Protein AF-0000000084624844 (afdb_homodimer)

InterPro domains:
  IPR018788 Proteasome assembly chaperone 3 [PF10178] (38-116)
  IPR018788 Proteasome assembly chaperone 3 [PTHR31051] (1-146)
  IPR053720 Proteasome Assembly Chaperone [G3DSA:3.30.230.90] (6-146)

Structure (mmCIF, N/CA/C/O backbone):
data_AF-0000000084624844-model_v1
#
loop_
_entity.id
_entity.type
_entity.pdbx_description
1 polymer 'Uncharacterized protein'
#
loop_
_atom_site.group_PDB
_atom_site.id
_atom_site.type_symbol
_atom_site.label_atom_id
_atom_site.label_alt_id
_atom_site.label_comp_id
_atom_site.label_asym_id
_atom_site.label_entity_id
_atom_site.label_seq_id
_atom_site.pdbx_PDB_ins_code
_atom_site.Cartn_x
_atom_site.Cartn_y
_atom_site.Cartn_z
_atom_site.occupancy
_atom_site.B_iso_or_equiv
_atom_site.auth_seq_id
_atom_site.auth_comp_id
_atom_site.auth_asym_id
_atom_site.auth_atom_id
_atom_site.pdbx_PDB_model_num
ATOM 1 N N . MET A 1 1 ? 33.562 -20.859 -0.262 1 26.06 1 MET A N 1
ATOM 2 C CA . MET A 1 1 ? 33.125 -19.969 0.815 1 26.06 1 MET A CA 1
ATOM 3 C C . MET A 1 1 ? 31.875 -19.203 0.427 1 26.06 1 MET A C 1
ATOM 5 O O . MET A 1 1 ? 31.922 -18.297 -0.415 1 26.06 1 MET A O 1
ATOM 9 N N . ASP A 1 2 ? 30.75 -19.953 0.087 1 29.86 2 ASP A N 1
ATOM 10 C CA . ASP A 1 2 ? 29.422 -19.703 -0.469 1 29.86 2 ASP A CA 1
ATOM 11 C C . ASP A 1 2 ? 28.703 -18.609 0.306 1 29.86 2 ASP A C 1
ATOM 13 O O . ASP A 1 2 ? 28.344 -18.797 1.472 1 29.86 2 ASP A O 1
ATOM 17 N N . SER A 1 3 ? 29.375 -17.391 0.341 1 32.16 3 SER A N 1
ATOM 18 C CA . SER A 1 3 ? 28.797 -16.156 0.883 1 32.16 3 SER A CA 1
ATOM 19 C C . SER A 1 3 ? 27.297 -16.094 0.604 1 32.16 3 SER A C 1
ATOM 21 O O . SER A 1 3 ? 26.891 -15.906 -0.544 1 32.16 3 SER A O 1
ATOM 23 N N . ASN A 1 4 ? 26.594 -17.078 1.081 1 35 4 ASN A N 1
ATOM 24 C CA . ASN A 1 4 ? 25.141 -17.047 1.177 1 35 4 ASN A CA 1
ATOM 25 C C . ASN A 1 4 ? 24.609 -15.641 1.443 1 35 4 ASN A C 1
ATOM 27 O O . ASN A 1 4 ? 24.719 -15.133 2.562 1 35 4 ASN A O 1
ATOM 31 N N . GLU A 1 5 ? 25.141 -14.664 0.612 1 36.06 5 GLU A N 1
ATOM 32 C CA . GLU A 1 5 ? 24.594 -13.305 0.661 1 36.06 5 GLU A CA 1
ATOM 33 C C . GLU A 1 5 ? 23.156 -13.297 1.162 1 36.06 5 GLU A C 1
ATOM 35 O O . GLU A 1 5 ? 22.25 -13.781 0.48 1 36.06 5 GLU A O 1
ATOM 40 N N . GLN A 1 6 ? 22.891 -13.836 2.352 1 38.66 6 GLN A N 1
ATOM 41 C CA . GLN A 1 6 ? 21.672 -13.727 3.152 1 38.66 6 GLN A CA 1
ATOM 42 C C . GLN A 1 6 ? 20.859 -12.5 2.762 1 38.66 6 GLN A C 1
ATOM 44 O O . GLN A 1 6 ? 21.344 -11.375 2.822 1 38.66 6 GLN A O 1
ATOM 49 N N . SER A 1 7 ? 20.203 -12.438 1.649 1 46.5 7 SER A N 1
ATOM 50 C CA . SER A 1 7 ? 19.312 -11.477 1.018 1 46.5 7 SER A CA 1
ATOM 51 C C . SER A 1 7 ? 18.531 -10.672 2.061 1 46.5 7 SER A C 1
ATOM 53 O O . SER A 1 7 ? 17.641 -11.203 2.729 1 46.5 7 SER A O 1
ATOM 55 N N . ASP A 1 8 ? 19.172 -9.977 3.037 1 53.31 8 ASP A N 1
ATOM 56 C CA . ASP A 1 8 ? 18.75 -9.234 4.227 1 53.31 8 ASP A CA 1
ATOM 57 C C . ASP A 1 8 ? 17.5 -8.414 3.949 1 53.31 8 ASP A C 1
ATOM 59 O O . ASP A 1 8 ? 17.094 -7.594 4.773 1 53.31 8 ASP A O 1
ATOM 63 N N . PHE A 1 9 ? 16.766 -8.461 2.896 1 59.03 9 PHE A N 1
ATOM 64 C CA . PHE A 1 9 ? 15.867 -7.383 2.498 1 59.03 9 PHE A CA 1
ATOM 65 C C . PHE A 1 9 ? 14.555 -7.469 3.26 1 59.03 9 PHE A C 1
ATOM 67 O O . PHE A 1 9 ? 13.516 -7.777 2.678 1 59.03 9 PHE A O 1
ATOM 74 N N . PRO A 1 10 ? 14.578 -8.016 4.551 1 79.25 10 PRO A N 1
ATOM 75 C CA . PRO A 1 10 ? 13.188 -8.023 4.996 1 79.25 10 PRO A CA 1
ATOM 76 C C . PRO A 1 10 ? 12.539 -6.637 4.953 1 79.25 10 PRO A C 1
ATOM 78 O O . PRO A 1 10 ? 13.203 -5.637 5.23 1 79.25 10 PRO A O 1
ATOM 81 N N . LEU A 1 11 ? 11.328 -6.621 4.422 1 93.12 11 LEU A N 1
ATOM 82 C CA . LEU A 1 11 ? 10.578 -5.367 4.434 1 93.12 11 LEU A CA 1
ATOM 83 C C . LEU A 1 11 ? 10.477 -4.809 5.848 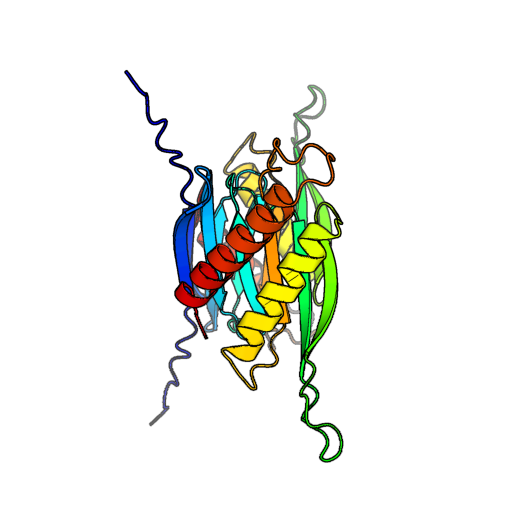1 93.12 11 LEU A C 1
ATOM 85 O O . LEU A 1 11 ? 10.18 -5.547 6.793 1 93.12 11 LEU A O 1
ATOM 89 N N . LYS A 1 12 ? 10.906 -3.561 5.988 1 94.5 12 LYS A N 1
ATOM 90 C CA . LYS A 1 12 ? 10.781 -2.865 7.266 1 94.5 12 LYS A CA 1
ATOM 91 C C . LYS A 1 12 ? 9.461 -2.1 7.348 1 94.5 12 LYS A C 1
ATOM 93 O O . LYS A 1 12 ? 9.164 -1.281 6.477 1 94.5 12 LYS A O 1
ATOM 98 N N . THR A 1 13 ? 8.648 -2.445 8.336 1 96.12 13 THR A N 1
ATOM 99 C CA . THR A 1 13 ? 7.379 -1.771 8.602 1 96.12 13 THR A CA 1
ATOM 100 C C . THR A 1 13 ? 7.344 -1.239 10.031 1 96.12 13 THR A C 1
ATOM 102 O O . THR A 1 13 ? 7.742 -1.935 10.969 1 96.12 13 THR A O 1
ATOM 105 N N . ARG A 1 14 ? 7.004 0.017 10.133 1 96.94 14 ARG A N 1
ATOM 106 C CA . ARG A 1 14 ? 6.797 0.615 11.445 1 96.94 14 ARG A CA 1
ATOM 107 C C . ARG A 1 14 ? 5.41 1.245 11.547 1 96.94 14 ARG A C 1
ATOM 109 O O . ARG A 1 14 ? 4.855 1.704 10.547 1 96.94 14 ARG A O 1
ATOM 116 N N . GLN A 1 15 ? 4.855 1.207 12.797 1 96.5 15 GLN A N 1
ATOM 117 C CA . GLN A 1 15 ? 3.52 1.753 13.016 1 96.5 15 GLN A CA 1
ATOM 118 C C . GLN A 1 15 ? 3.422 2.449 14.367 1 96.5 15 GLN A C 1
ATOM 120 O O . GLN A 1 15 ? 4.164 2.121 15.297 1 96.5 15 GLN A O 1
ATOM 125 N N . THR A 1 16 ? 2.65 3.473 14.438 1 96.62 16 THR A N 1
ATOM 126 C CA . THR A 1 16 ? 2.314 4.156 15.68 1 96.62 16 THR A CA 1
ATOM 127 C C . THR A 1 16 ? 0.864 4.633 15.664 1 96.62 16 THR A C 1
ATOM 129 O O . THR A 1 16 ? 0.256 4.742 14.594 1 96.62 16 THR A O 1
ATOM 132 N N . ALA A 1 17 ? 0.252 4.758 16.828 1 95.94 17 ALA A N 1
ATOM 133 C CA . A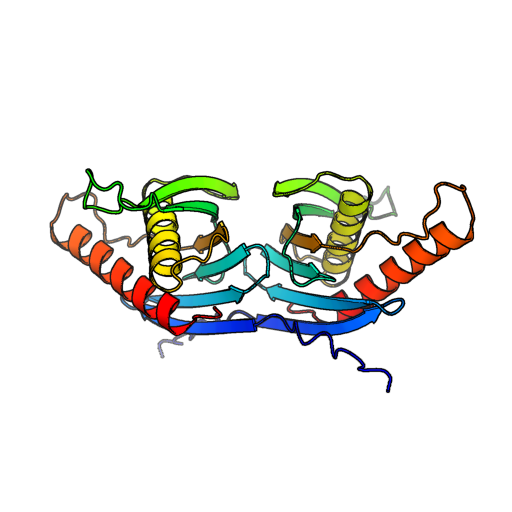LA A 1 17 ? -1.113 5.258 16.984 1 95.94 17 ALA A CA 1
ATOM 134 C C . ALA A 1 17 ? -1.2 6.297 18.094 1 95.94 17 ALA A C 1
ATOM 136 O O . ALA A 1 17 ? -0.471 6.211 19.078 1 95.94 17 ALA A O 1
ATOM 137 N N . ARG A 1 18 ? -2.018 7.277 17.812 1 94.69 18 ARG A N 1
ATOM 138 C CA . ARG A 1 18 ? -2.26 8.336 18.781 1 94.69 18 ARG A CA 1
ATOM 139 C C . ARG A 1 18 ? -3.684 8.875 18.672 1 94.69 18 ARG A C 1
ATOM 141 O O . ARG A 1 18 ? -4.344 8.672 17.641 1 94.69 18 ARG A O 1
ATOM 148 N N . LEU A 1 19 ? -4.117 9.492 19.797 1 93.62 19 LEU A N 1
ATOM 149 C CA . LEU A 1 19 ? -5.344 10.273 19.719 1 93.62 19 LEU A CA 1
ATOM 150 C C . LEU A 1 19 ? -5.043 11.711 19.297 1 93.62 19 LEU A C 1
ATOM 152 O O . LEU A 1 19 ? -4.406 12.461 20.047 1 93.62 19 LEU A O 1
ATOM 156 N N . LEU A 1 20 ? -5.484 12.016 18.047 1 93.12 20 LEU A N 1
ATOM 157 C CA . LEU A 1 20 ? -5.355 13.391 17.562 1 93.12 20 LEU A CA 1
ATOM 158 C C . LEU A 1 20 ? -6.703 14.109 17.594 1 93.12 20 LEU A C 1
ATOM 160 O O . LEU A 1 20 ? -7.605 13.773 16.828 1 93.12 20 LEU A O 1
ATOM 164 N N . ASN A 1 21 ? -6.812 15.086 18.438 1 87.88 21 ASN A N 1
ATOM 165 C CA . ASN A 1 21 ? -8.086 15.75 18.656 1 87.88 21 ASN A CA 1
ATOM 166 C C . ASN A 1 21 ? -9.195 14.758 19 1 87.88 21 ASN A C 1
ATOM 168 O O . ASN A 1 21 ? -10.297 14.828 18.453 1 87.88 21 ASN A O 1
ATOM 172 N N . GLY A 1 22 ? -8.812 13.805 19.719 1 89.06 22 GLY A N 1
ATOM 173 C CA . GLY A 1 22 ? -9.758 12.82 20.234 1 89.06 22 GLY A CA 1
ATOM 174 C C . GLY A 1 22 ? -10.047 11.711 19.234 1 89.06 22 GLY A C 1
ATOM 175 O O . GLY A 1 22 ? -10.844 10.812 19.516 1 89.06 22 GLY A O 1
ATOM 176 N N . ILE A 1 23 ? -9.438 11.773 18.141 1 92.06 23 ILE A N 1
ATOM 177 C CA . ILE A 1 23 ? -9.695 10.781 17.094 1 92.06 23 ILE A CA 1
ATOM 178 C C . ILE A 1 23 ? -8.508 9.828 17 1 92.06 23 ILE A C 1
ATOM 180 O O . ILE A 1 23 ? -7.367 10.258 16.812 1 92.06 23 ILE A O 1
ATOM 184 N N . HIS A 1 24 ? -8.797 8.539 17.156 1 94.19 24 HIS A N 1
ATOM 185 C CA . HIS A 1 24 ? -7.754 7.535 16.969 1 94.19 24 HIS A CA 1
ATOM 186 C C . HIS A 1 24 ? -7.148 7.613 15.578 1 94.19 24 HIS A C 1
ATOM 188 O O . HIS A 1 24 ? -7.863 7.508 14.578 1 94.19 24 HIS A O 1
ATOM 194 N N . THR A 1 25 ? -5.832 7.871 15.461 1 95.5 25 THR A N 1
ATOM 195 C CA . THR A 1 25 ? -5.105 8.008 14.203 1 95.5 25 THR A CA 1
ATOM 196 C C . THR A 1 25 ? -3.93 7.035 14.148 1 95.5 25 THR A C 1
ATOM 198 O O . THR A 1 25 ? -3.131 6.965 15.086 1 95.5 25 THR A O 1
ATOM 201 N N . GLU A 1 26 ? -3.838 6.277 13.086 1 97.31 26 GLU A N 1
ATOM 202 C CA . GLU A 1 26 ? -2.742 5.328 12.898 1 97.31 26 GLU A CA 1
ATOM 203 C C . GLU A 1 26 ? -1.86 5.73 11.719 1 97.31 26 GLU A C 1
ATOM 205 O O . GLU A 1 26 ? -2.363 6.152 10.68 1 97.31 26 GLU A O 1
ATOM 210 N N . VAL A 1 27 ? -0.596 5.621 11.953 1 97.94 27 VAL A N 1
ATOM 211 C CA . VAL A 1 27 ? 0.384 5.758 10.883 1 97.94 27 VAL A CA 1
ATOM 212 C C . VAL A 1 27 ? 1.149 4.449 10.703 1 97.94 27 VAL A C 1
ATOM 214 O O . VAL A 1 27 ? 1.575 3.838 11.688 1 97.94 27 VAL A O 1
ATOM 217 N N . LEU A 1 28 ? 1.222 3.965 9.523 1 98.12 28 LEU A N 1
ATOM 218 C CA . LEU A 1 28 ? 1.995 2.789 9.141 1 98.12 28 LEU A CA 1
ATOM 219 C C . LEU A 1 28 ? 2.9 3.096 7.953 1 98.12 28 LEU A C 1
ATOM 221 O O . LEU A 1 28 ? 2.455 3.68 6.965 1 98.12 28 LEU A O 1
ATOM 225 N N . ILE A 1 29 ? 4.184 2.771 8.055 1 98.44 29 ILE A N 1
ATOM 226 C CA . ILE A 1 29 ? 5.121 3.025 6.965 1 98.44 29 ILE A CA 1
ATOM 227 C C . ILE A 1 29 ? 5.898 1.751 6.645 1 98.44 29 ILE A C 1
ATOM 229 O O . ILE A 1 29 ? 6.387 1.071 7.551 1 98.44 29 ILE A O 1
ATOM 233 N N . THR A 1 30 ? 5.941 1.368 5.445 1 97.81 30 THR A N 1
ATOM 234 C CA . THR A 1 30 ? 6.785 0.284 4.953 1 97.81 30 THR A CA 1
ATOM 235 C C . THR A 1 30 ? 7.801 0.807 3.941 1 97.81 30 THR A C 1
ATOM 237 O O . THR A 1 30 ? 7.445 1.542 3.018 1 97.81 30 THR A O 1
ATOM 240 N N . GLY A 1 31 ? 9.039 0.458 4.141 1 96.94 31 GLY A N 1
ATOM 241 C CA . GLY A 1 31 ? 10.102 0.851 3.225 1 96.94 31 GLY A CA 1
ATOM 242 C C . GLY A 1 31 ? 10.383 -0.186 2.154 1 96.94 31 GLY A C 1
ATOM 243 O O . GLY A 1 31 ? 10.625 -1.354 2.463 1 96.94 31 GLY A O 1
ATOM 244 N N . PHE A 1 32 ? 10.305 0.246 0.887 1 96.88 32 PHE A N 1
ATOM 245 C CA . PHE A 1 32 ? 10.719 -0.569 -0.25 1 96.88 32 PHE A CA 1
ATOM 246 C C . PHE A 1 32 ? 11.93 0.043 -0.943 1 96.88 32 PHE A C 1
ATOM 248 O O . PHE A 1 32 ? 12.289 1.194 -0.681 1 96.88 32 PHE A O 1
ATOM 255 N N . ARG A 1 33 ? 12.484 -0.72 -1.775 1 95.69 33 ARG A N 1
ATOM 256 C CA . ARG A 1 33 ? 13.656 -0.235 -2.502 1 95.69 33 ARG A CA 1
ATOM 257 C C . ARG A 1 33 ? 13.273 0.877 -3.475 1 95.69 33 ARG A C 1
ATOM 259 O O . ARG A 1 33 ? 14.078 1.77 -3.75 1 95.69 33 ARG A O 1
ATOM 266 N N . ASP A 1 34 ? 12.117 0.823 -3.947 1 96.56 3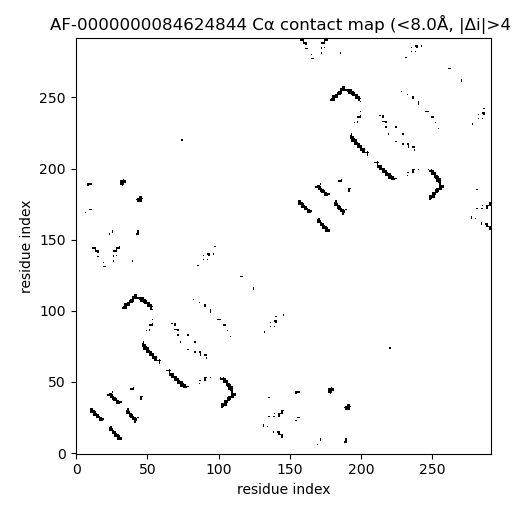4 ASP A N 1
ATOM 267 C CA . ASP A 1 34 ? 11.766 1.765 -5.008 1 96.56 34 ASP A CA 1
ATOM 268 C C . ASP A 1 34 ? 10.812 2.844 -4.488 1 96.56 34 ASP A C 1
ATOM 270 O O . ASP A 1 34 ? 10.656 3.891 -5.121 1 96.56 34 ASP A O 1
ATOM 274 N N . LYS A 1 35 ? 10.133 2.572 -3.424 1 97.81 35 LYS A N 1
ATOM 275 C CA . LYS A 1 35 ? 9.125 3.492 -2.904 1 97.81 35 LYS A CA 1
ATOM 276 C C . LYS A 1 35 ? 9.039 3.412 -1.383 1 97.81 35 LYS A C 1
ATOM 278 O O . LYS A 1 35 ? 9.484 2.432 -0.782 1 97.81 35 LYS A O 1
ATOM 283 N N . ILE A 1 36 ? 8.516 4.438 -0.801 1 98.19 36 ILE A N 1
ATOM 284 C CA . ILE A 1 36 ? 8.086 4.414 0.594 1 98.19 36 ILE A CA 1
ATOM 285 C C . ILE A 1 36 ? 6.566 4.434 0.669 1 98.19 36 ILE A C 1
ATOM 287 O O . ILE A 1 36 ? 5.918 5.273 0.038 1 98.19 36 ILE A O 1
ATOM 291 N N . PHE A 1 37 ? 6.031 3.496 1.376 1 98.69 37 PHE A N 1
ATOM 292 C CA . PHE A 1 37 ? 4.582 3.389 1.522 1 98.69 37 PHE A CA 1
ATOM 293 C C . PHE A 1 37 ? 4.137 3.906 2.885 1 98.69 37 PHE A C 1
ATOM 295 O O . PHE A 1 37 ? 4.582 3.408 3.92 1 98.69 37 PHE A O 1
ATOM 302 N N . VAL A 1 38 ? 3.197 4.918 2.879 1 98.81 38 VAL A N 1
ATOM 303 C CA . VAL A 1 38 ? 2.76 5.57 4.109 1 98.81 38 VAL A CA 1
ATOM 304 C C . VAL A 1 38 ? 1.237 5.508 4.215 1 98.81 38 VAL A C 1
ATOM 306 O O . VAL A 1 38 ? 0.527 5.891 3.283 1 98.81 38 VAL A O 1
ATOM 309 N N . ILE A 1 39 ? 0.718 5.055 5.316 1 98.75 39 ILE A N 1
ATOM 310 C CA . ILE A 1 39 ? -0.706 5.09 5.633 1 98.75 39 ILE A CA 1
ATOM 311 C C . ILE A 1 39 ? -0.947 6.016 6.824 1 98.75 39 ILE A C 1
ATOM 313 O O . ILE A 1 39 ? -0.281 5.895 7.855 1 98.75 39 ILE A O 1
ATOM 317 N N . VAL A 1 40 ? -1.796 6.953 6.625 1 98.19 40 VAL A N 1
ATOM 318 C CA . VAL A 1 40 ? -2.367 7.75 7.707 1 98.19 40 VAL A CA 1
ATOM 319 C C . VAL A 1 40 ? -3.885 7.578 7.73 1 98.19 40 VAL A C 1
ATOM 321 O O . VAL A 1 40 ? -4.578 8.016 6.812 1 98.19 40 VAL A O 1
ATOM 324 N N . THR A 1 41 ? -4.398 6.926 8.766 1 97.31 41 THR A N 1
ATOM 325 C CA . THR A 1 41 ? -5.816 6.602 8.727 1 97.31 41 THR A CA 1
ATOM 326 C C . THR A 1 41 ? -6.461 6.828 10.094 1 97.31 41 THR A C 1
ATOM 328 O O . THR A 1 41 ? -5.852 6.535 11.125 1 97.31 41 THR A O 1
ATOM 331 N N . GLN A 1 42 ? -7.641 7.395 10.078 1 94.81 42 GLN A N 1
ATOM 332 C CA . GLN A 1 42 ? -8.391 7.652 11.297 1 94.81 42 GLN A CA 1
ATOM 333 C C . GLN A 1 42 ? -9.641 6.777 11.375 1 94.81 42 GLN A C 1
ATOM 335 O O . GLN A 1 42 ? -10.375 6.82 12.359 1 94.81 42 GLN A O 1
ATOM 340 N N . TYR A 1 43 ? -9.875 5.914 10.516 1 91.25 43 TYR A N 1
ATOM 341 C CA . TYR A 1 43 ? -11 4.992 10.594 1 91.25 43 TYR A CA 1
ATOM 342 C C . TYR A 1 43 ? -10.664 3.666 9.914 1 91.25 43 TYR A C 1
ATOM 344 O O . TYR A 1 43 ? -11.562 2.977 9.414 1 91.25 43 TYR A O 1
ATOM 352 N N . GLY A 1 44 ? -9.414 3.385 9.828 1 94.88 44 GLY A N 1
ATOM 353 C CA . GLY A 1 44 ? -8.922 2.072 9.445 1 94.88 44 GLY A CA 1
ATOM 354 C C . GLY A 1 44 ? -9.039 1.8 7.953 1 94.88 44 GLY A C 1
ATOM 355 O O . GLY A 1 44 ? -8.953 0.649 7.52 1 94.88 44 GLY A O 1
ATOM 356 N N . LYS A 1 45 ? -9.305 2.85 7.148 1 96.94 45 LYS A N 1
ATOM 357 C CA . LYS A 1 45 ? -9.383 2.746 5.691 1 96.94 45 LYS A CA 1
ATOM 358 C C . LYS A 1 45 ? -8.07 3.193 5.047 1 96.94 45 LYS A C 1
ATOM 360 O O . LYS A 1 45 ? -7.324 3.98 5.625 1 96.94 45 LYS A O 1
ATOM 365 N N . ILE A 1 46 ? -7.789 2.607 3.85 1 98.06 46 ILE A N 1
ATOM 366 C CA . ILE A 1 46 ? -6.746 3.227 3.037 1 98.06 46 ILE A CA 1
ATOM 367 C C . ILE A 1 46 ? -7.215 4.598 2.551 1 98.06 46 ILE A C 1
ATOM 369 O O . ILE A 1 46 ? -6.453 5.566 2.576 1 98.06 46 ILE A O 1
ATOM 373 N N . GLY A 1 47 ? -8.531 4.672 2.098 1 97.88 47 GLY A N 1
ATOM 374 C CA . GLY A 1 47 ? -9.062 5.906 1.548 1 97.88 47 GLY A CA 1
ATOM 375 C C . GLY A 1 47 ? -8.477 6.266 0.196 1 97.88 47 GLY A C 1
ATOM 376 O O . GLY A 1 47 ? -8.547 5.469 -0.746 1 97.88 47 GLY A O 1
ATOM 377 N N . SER A 1 48 ? -7.977 7.473 0.076 1 98.62 48 SER A N 1
ATOM 378 C CA . SER A 1 48 ? -7.293 7.863 -1.151 1 98.62 48 SER A CA 1
ATOM 379 C C . SER A 1 48 ? -5.863 7.332 -1.18 1 98.62 48 SER A C 1
ATOM 381 O O . SER A 1 48 ? -5.203 7.254 -0.141 1 98.62 48 SER A O 1
ATOM 383 N N . LEU A 1 49 ? -5.434 6.926 -2.318 1 98.88 49 LEU A N 1
ATOM 384 C CA . LEU A 1 49 ? -4.059 6.5 -2.564 1 98.88 49 LEU A CA 1
ATOM 385 C C . LEU A 1 49 ? -3.361 7.457 -3.525 1 98.88 49 LEU A C 1
ATOM 387 O O . LEU A 1 49 ? -3.844 7.691 -4.637 1 98.88 49 LEU A O 1
ATOM 391 N N . ILE A 1 50 ? -2.219 7.996 -3.053 1 98.94 50 ILE A N 1
ATOM 392 C CA . ILE A 1 50 ? -1.605 9.117 -3.762 1 98.94 50 ILE A CA 1
ATOM 393 C C . ILE A 1 50 ? -0.126 8.82 -4.004 1 98.94 50 ILE A C 1
ATOM 395 O O . ILE A 1 50 ? 0.585 8.391 -3.094 1 98.94 50 ILE A O 1
ATOM 399 N N . TYR A 1 51 ? 0.303 9.008 -5.219 1 98.88 51 TYR A N 1
ATOM 400 C CA . TYR A 1 51 ? 1.696 8.859 -5.625 1 98.88 51 TYR A CA 1
ATOM 401 C C . TYR A 1 51 ? 2.389 10.211 -5.703 1 98.88 51 TYR A C 1
ATOM 403 O O . TYR A 1 51 ? 1.909 11.125 -6.383 1 98.88 51 TYR A O 1
ATOM 411 N N . VAL A 1 52 ? 3.523 10.352 -4.973 1 98.56 52 VAL A N 1
ATOM 412 C CA . VAL A 1 52 ? 4.188 11.648 -4.902 1 98.56 52 VAL A CA 1
ATOM 413 C C . VAL A 1 52 ? 5.676 11.484 -5.195 1 98.56 52 VAL A C 1
ATOM 415 O O . VAL A 1 52 ? 6.332 10.594 -4.641 1 98.56 52 VAL A O 1
ATOM 418 N N . THR A 1 53 ? 6.211 12.266 -6.062 1 97.69 53 THR A N 1
ATOM 419 C CA . THR A 1 53 ? 7.652 12.406 -6.238 1 97.69 53 THR A CA 1
ATOM 420 C C . THR A 1 53 ? 8.125 13.789 -5.812 1 97.69 53 THR A C 1
ATOM 422 O O . THR A 1 53 ? 7.387 14.773 -5.953 1 97.69 53 THR A O 1
ATOM 425 N N . VAL A 1 54 ? 9.289 13.789 -5.238 1 94.88 54 VAL A N 1
ATOM 426 C CA . VAL A 1 54 ? 9.859 15.047 -4.77 1 94.88 54 VAL A CA 1
ATOM 427 C C . VAL A 1 54 ? 11.102 15.391 -5.59 1 94.88 54 VAL A C 1
ATOM 429 O O . VAL A 1 54 ? 12.023 14.57 -5.703 1 94.88 54 VAL A O 1
ATOM 432 N N . ASP A 1 55 ? 11.07 16.516 -6.211 1 87.56 55 ASP A N 1
ATOM 433 C CA . ASP A 1 55 ? 12.234 17.016 -6.938 1 87.56 55 ASP A CA 1
ATOM 434 C C . ASP A 1 55 ? 13.055 17.969 -6.07 1 87.56 55 ASP A C 1
ATOM 436 O O . ASP A 1 55 ? 12.531 18.984 -5.582 1 87.56 55 ASP A O 1
ATOM 440 N N . SER A 1 56 ? 14.156 17.484 -5.598 1 74.56 56 SER A N 1
ATOM 441 C CA . SER A 1 56 ? 15.016 18.391 -4.844 1 74.56 56 SER A CA 1
ATOM 442 C C . SER A 1 56 ? 16 19.109 -5.758 1 74.56 56 SER A C 1
ATOM 444 O O . SER A 1 56 ? 16.688 18.484 -6.559 1 74.56 56 SER A O 1
ATOM 446 N N . GLN A 1 57 ? 15.539 20.234 -6.168 1 63.06 57 GLN A N 1
ATOM 447 C CA . GLN A 1 57 ? 16.5 20.984 -6.969 1 63.06 57 GLN A CA 1
ATOM 448 C C . GLN A 1 57 ? 17.688 21.422 -6.117 1 63.06 57 GLN A C 1
ATOM 450 O O . GLN A 1 57 ? 17.516 21.922 -5 1 63.06 57 GLN A O 1
ATOM 455 N N . LEU A 1 58 ? 18.797 20.75 -6.383 1 57.59 58 LEU A N 1
ATOM 456 C CA . LEU A 1 58 ? 20.031 21.234 -5.781 1 57.59 58 LEU A CA 1
ATOM 457 C C . LEU A 1 58 ? 20.125 22.75 -5.906 1 57.59 58 LEU A C 1
ATOM 459 O O . LEU A 1 58 ? 19.656 23.328 -6.887 1 57.59 58 LEU A O 1
ATOM 463 N N . PRO A 1 59 ? 20.422 23.281 -4.707 1 56.16 59 PRO A N 1
ATOM 464 C CA . PRO A 1 59 ? 20.641 24.734 -4.77 1 56.16 59 PRO A CA 1
ATOM 465 C C . PRO A 1 59 ? 21.531 25.141 -5.934 1 56.16 59 PRO A C 1
ATOM 467 O O . PRO A 1 59 ? 22.469 24.406 -6.277 1 56.16 59 PRO A O 1
ATOM 470 N N . SER A 1 60 ? 20.922 25.625 -6.953 1 56.88 60 SER A N 1
ATOM 471 C CA . SER A 1 60 ? 21.844 26.328 -7.855 1 56.88 60 SER A CA 1
ATOM 472 C C . SER A 1 60 ? 22.516 27.5 -7.16 1 56.88 60 SER A C 1
ATOM 474 O O . SER A 1 60 ? 21.969 28.078 -6.223 1 56.88 60 SER A O 1
ATOM 476 N N . PRO A 1 61 ? 23.891 27.594 -7.41 1 59.22 61 PRO A N 1
ATOM 477 C CA . PRO A 1 61 ? 24.609 28.734 -6.836 1 59.22 61 PRO A CA 1
ATOM 478 C C . PRO A 1 61 ? 23.75 30 -6.777 1 59.22 61 PRO A C 1
ATOM 480 O O . PRO A 1 61 ? 24 30.875 -5.949 1 59.22 61 PRO A O 1
ATOM 483 N N . LEU A 1 62 ? 23.016 30.094 -7.703 1 59.09 62 LEU A N 1
ATOM 484 C CA . LEU A 1 62 ? 22.328 31.375 -7.754 1 59.09 62 LEU A CA 1
ATOM 485 C C . LEU A 1 62 ? 21.062 31.344 -6.891 1 59.09 62 LEU A C 1
ATOM 487 O O . LEU A 1 62 ? 20.5 32.406 -6.578 1 59.09 62 LEU A O 1
ATOM 491 N N . SER A 1 63 ? 20.562 30.125 -6.746 1 55.62 63 SER A N 1
ATOM 492 C CA . SER A 1 63 ? 19.328 30.078 -5.949 1 55.62 63 SER A CA 1
ATOM 493 C C . SER A 1 63 ? 19.562 29.344 -4.637 1 55.62 63 SER A C 1
ATOM 495 O O . SER A 1 63 ? 19.906 28.156 -4.637 1 55.62 63 SER A O 1
ATOM 497 N N . VAL A 1 64 ? 19.719 29.984 -3.607 1 54.75 64 VAL A N 1
ATOM 498 C CA . VAL A 1 64 ? 20.047 29.547 -2.252 1 54.75 64 VAL A CA 1
ATOM 499 C C . VAL A 1 64 ? 18.953 28.594 -1.755 1 54.75 64 VAL A C 1
ATOM 501 O O . VAL A 1 64 ? 19.125 27.906 -0.743 1 54.75 64 VAL A O 1
ATOM 504 N N . THR A 1 65 ? 17.734 28.797 -2.238 1 54.81 65 THR A N 1
ATOM 505 C CA . THR A 1 65 ? 16.719 28.031 -1.533 1 54.81 65 THR A CA 1
ATOM 506 C C . THR A 1 65 ? 16.422 26.734 -2.264 1 54.81 65 THR A C 1
ATOM 508 O O . THR A 1 65 ? 16.234 26.719 -3.484 1 54.81 65 THR A O 1
ATOM 511 N N . THR A 1 66 ? 16.922 25.672 -1.785 1 56.81 66 THR A N 1
ATOM 512 C CA . THR A 1 66 ? 16.516 24.359 -2.299 1 56.81 66 THR A CA 1
ATOM 513 C C . THR A 1 66 ? 15.008 24.172 -2.186 1 56.81 66 THR A C 1
ATOM 515 O O . THR A 1 66 ? 14.438 24.344 -1.105 1 56.81 66 THR A O 1
ATOM 518 N N . SER A 1 67 ? 14.281 24.641 -3.219 1 65.62 67 SER A N 1
ATOM 519 C CA . SER A 1 67 ? 12.836 24.453 -3.145 1 65.62 67 SER A CA 1
ATOM 520 C C . SER A 1 67 ? 12.445 23.047 -3.598 1 65.62 67 SER A C 1
ATOM 522 O O . SER A 1 67 ? 12.945 22.547 -4.609 1 65.62 67 SER A O 1
ATOM 524 N N . ALA A 1 68 ? 11.945 22.234 -2.654 1 75.31 68 ALA A N 1
ATOM 525 C CA . ALA A 1 68 ? 11.414 20.938 -3.037 1 75.31 68 ALA A CA 1
ATOM 526 C C . ALA A 1 68 ? 10.047 21.078 -3.707 1 75.31 68 ALA A C 1
ATOM 528 O O . ALA A 1 68 ? 9.172 21.781 -3.201 1 75.31 68 ALA A O 1
ATOM 529 N N . SER A 1 69 ? 10.047 20.781 -4.988 1 91.31 69 SER A N 1
ATOM 530 C CA . SER A 1 69 ? 8.766 20.719 -5.688 1 91.31 69 SER A CA 1
ATOM 531 C C . SER A 1 69 ? 8.242 19.297 -5.758 1 91.31 69 SER A C 1
ATOM 533 O O . SER A 1 69 ? 9.023 18.344 -5.863 1 91.31 69 SER A O 1
ATOM 535 N N . THR A 1 70 ? 6.949 19.156 -5.469 1 95.5 70 THR A N 1
ATOM 536 C CA . THR A 1 70 ? 6.352 17.828 -5.48 1 95.5 70 THR A CA 1
ATOM 537 C C . THR A 1 70 ? 5.473 17.641 -6.715 1 95.5 70 THR A C 1
ATOM 539 O O . THR A 1 70 ? 4.871 18.594 -7.203 1 95.5 70 THR A O 1
ATOM 542 N N . ASN A 1 71 ? 5.477 16.469 -7.293 1 97.5 71 ASN A N 1
ATOM 543 C CA . ASN A 1 71 ? 4.492 16 -8.266 1 97.5 71 ASN A CA 1
ATOM 544 C C . ASN A 1 71 ? 3.529 15 -7.645 1 97.5 71 ASN A C 1
ATOM 546 O O . ASN A 1 71 ? 3.957 13.953 -7.141 1 97.5 71 ASN A O 1
ATOM 550 N N . VAL A 1 72 ? 2.234 15.398 -7.738 1 98.31 72 VAL A N 1
ATOM 551 C CA . VAL A 1 72 ? 1.229 14.609 -7.027 1 98.31 72 VAL A CA 1
ATOM 552 C C . VAL A 1 72 ? 0.287 13.945 -8.031 1 98.31 72 VAL A C 1
ATOM 554 O O . VAL A 1 72 ? -0.27 14.617 -8.906 1 98.31 72 VAL A O 1
ATOM 557 N N . LYS A 1 73 ? 0.126 12.641 -7.898 1 98.69 73 LYS A N 1
ATOM 558 C CA . LYS A 1 73 ? -0.802 11.867 -8.719 1 98.69 73 LYS A CA 1
ATOM 559 C C . LYS A 1 73 ? -1.737 11.031 -7.852 1 98.69 73 LYS A C 1
ATOM 561 O O . LYS A 1 73 ? -1.289 10.141 -7.125 1 98.69 73 LYS A O 1
ATOM 566 N N . PHE A 1 74 ? -3.047 11.328 -7.926 1 98.81 74 PHE A N 1
ATOM 567 C CA . PHE A 1 74 ? -4.02 10.5 -7.223 1 98.81 74 PHE A CA 1
ATOM 568 C C . PHE A 1 74 ? -4.25 9.188 -7.969 1 98.81 74 PHE A C 1
ATOM 570 O O . PHE A 1 74 ? -4.516 9.188 -9.172 1 98.81 74 PHE A O 1
ATOM 577 N N . LEU A 1 75 ? -4.176 8.109 -7.234 1 98.88 75 LEU A N 1
ATOM 578 C CA . LEU A 1 75 ? -4.324 6.781 -7.828 1 98.88 75 LEU A CA 1
ATOM 579 C C . LEU A 1 75 ? -5.719 6.223 -7.57 1 98.88 75 LEU A C 1
ATOM 581 O O . LEU A 1 75 ? -6.312 5.59 -8.445 1 98.88 75 LEU A O 1
ATOM 585 N N . LEU A 1 76 ? -6.137 6.363 -6.352 1 98.69 76 LEU A N 1
ATOM 586 C CA . LEU A 1 76 ? -7.461 5.918 -5.926 1 98.69 76 LEU A CA 1
ATOM 587 C C . LEU A 1 76 ? -8.117 6.949 -5.016 1 98.69 76 LEU A C 1
ATOM 589 O O . LEU A 1 76 ? -7.426 7.723 -4.348 1 98.69 76 LEU A O 1
ATOM 593 N N . GLY A 1 77 ? -9.414 6.867 -4.965 1 98.06 77 GLY A N 1
ATOM 594 C CA . GLY A 1 77 ? -10.172 7.613 -3.971 1 98.06 77 GLY A CA 1
ATOM 595 C C . GLY A 1 77 ? -10.391 9.062 -4.355 1 98.06 77 GLY A C 1
ATOM 596 O O . GLY A 1 77 ? -10.258 9.43 -5.523 1 98.06 77 GLY A O 1
ATOM 597 N N . SER A 1 78 ? -10.766 9.852 -3.414 1 95.56 78 SER A N 1
ATOM 598 C CA . SER A 1 78 ? -11.172 11.234 -3.635 1 95.56 78 SER A CA 1
ATOM 599 C C . SER A 1 78 ? -9.969 12.141 -3.848 1 95.56 78 SER A C 1
ATOM 601 O O . SER A 1 78 ? -8.938 11.977 -3.186 1 95.56 78 SER A O 1
ATOM 603 N N . ILE A 1 79 ? -10.172 13.055 -4.789 1 97.06 79 ILE A N 1
ATOM 604 C CA . ILE A 1 79 ? -9.188 14.109 -5.016 1 97.06 79 ILE A CA 1
ATOM 605 C C . ILE A 1 79 ? -9.633 15.391 -4.305 1 97.06 79 ILE A C 1
ATOM 607 O O . ILE A 1 79 ? -10.648 15.984 -4.664 1 97.06 79 ILE A O 1
ATOM 611 N N . THR A 1 80 ? -8.961 15.734 -3.262 1 95 80 THR A N 1
ATOM 612 C CA . THR A 1 80 ? -9.273 16.969 -2.541 1 95 80 THR A CA 1
ATOM 613 C C . THR A 1 80 ? -8.016 17.797 -2.328 1 95 80 THR A C 1
ATOM 615 O O . THR A 1 80 ? -6.918 17.25 -2.174 1 95 80 THR A O 1
ATOM 618 N N . PRO A 1 81 ? -8.172 19.109 -2.283 1 94.62 81 PRO A N 1
ATOM 619 C CA . PRO A 1 81 ? -7.008 19.953 -1.989 1 94.62 81 PRO A CA 1
ATOM 620 C C . PRO A 1 81 ? -6.348 19.594 -0.656 1 94.62 81 PRO A C 1
ATOM 622 O O . PRO A 1 81 ? -5.125 19.688 -0.524 1 94.62 81 PRO A O 1
ATOM 625 N N . LEU A 1 82 ? -7.125 19.188 0.279 1 93.25 82 LEU A N 1
ATOM 626 C CA . LEU A 1 82 ? -6.586 18.828 1.584 1 93.25 82 LEU A CA 1
ATOM 627 C C . LEU A 1 82 ? -5.66 17.609 1.471 1 93.25 82 LEU A C 1
ATOM 629 O O . LEU A 1 82 ? -4.547 17.625 1.999 1 93.25 82 LEU A O 1
ATOM 633 N N . TYR A 1 83 ? -6.129 16.625 0.791 1 96.19 83 TYR A N 1
ATOM 634 C CA . TYR A 1 83 ? -5.316 15.414 0.654 1 96.19 83 TYR A CA 1
ATOM 635 C C . TYR A 1 83 ? -4.074 15.688 -0.189 1 96.19 83 TYR A C 1
ATOM 637 O O . TYR A 1 83 ? -3.016 15.102 0.047 1 96.19 83 TYR A O 1
ATOM 645 N N . GLN A 1 84 ? -4.246 16.609 -1.162 1 97.31 84 GLN A N 1
ATOM 646 C CA . GLN A 1 84 ? -3.072 17.016 -1.927 1 97.31 84 GLN A CA 1
ATOM 647 C C . GLN A 1 84 ? -2.021 17.656 -1.023 1 97.31 84 GLN A C 1
ATOM 649 O O . GLN A 1 84 ? -0.832 17.344 -1.132 1 97.31 84 GLN A O 1
ATOM 654 N N . LEU A 1 85 ? -2.506 18.484 -0.165 1 95.62 85 LEU A N 1
ATOM 655 C CA . LEU A 1 85 ? -1.619 19.188 0.765 1 95.62 85 LEU A CA 1
ATOM 656 C C . LEU A 1 85 ? -0.927 18.188 1.695 1 95.62 85 LEU A C 1
ATOM 658 O O . LEU A 1 85 ? 0.292 18.25 1.877 1 95.62 85 LEU A O 1
ATOM 662 N N . TYR A 1 86 ? -1.695 17.281 2.25 1 96.5 86 TYR A N 1
ATOM 663 C CA . TYR A 1 86 ? -1.135 16.297 3.168 1 96.5 86 TYR A CA 1
ATOM 664 C C . TYR A 1 86 ? -0.106 15.422 2.465 1 96.5 86 TYR A C 1
ATOM 666 O O . TYR A 1 86 ? 0.983 15.18 2.994 1 96.5 86 TYR A O 1
ATOM 674 N N . ALA A 1 87 ? -0.427 14.953 1.299 1 97.94 87 ALA A N 1
ATOM 675 C CA . ALA A 1 87 ? 0.467 14.062 0.561 1 97.94 87 ALA A CA 1
ATOM 676 C C . ALA A 1 87 ? 1.78 14.766 0.223 1 97.94 87 ALA A C 1
ATOM 678 O O . ALA A 1 87 ? 2.859 14.203 0.419 1 97.94 87 ALA A O 1
ATOM 679 N N . SER A 1 88 ? 1.639 15.984 -0.245 1 96.81 88 SER A N 1
ATOM 680 C CA . SER A 1 88 ? 2.822 16.766 -0.572 1 96.81 88 SER A CA 1
ATOM 681 C C . SER A 1 88 ? 3.691 17 0.66 1 96.81 88 SER A C 1
ATOM 683 O O . SER A 1 88 ? 4.914 16.859 0.599 1 96.81 88 SER A O 1
ATOM 685 N N . HIS A 1 89 ? 3.053 17.328 1.723 1 95.19 89 HIS A N 1
ATOM 686 C CA . HIS A 1 89 ? 3.771 17.609 2.961 1 95.19 89 HIS A CA 1
ATOM 687 C C . HIS A 1 89 ? 4.492 16.359 3.471 1 95.19 89 HIS A C 1
ATOM 689 O O . HIS A 1 89 ? 5.688 16.422 3.775 1 95.19 89 HIS A O 1
ATOM 695 N N . ILE A 1 90 ? 3.814 15.25 3.537 1 97.25 90 ILE A N 1
ATOM 696 C CA . ILE A 1 90 ? 4.387 14 4.023 1 97.25 90 ILE A CA 1
ATOM 697 C C . ILE A 1 90 ? 5.594 13.617 3.168 1 97.25 90 ILE A C 1
ATOM 699 O O . ILE A 1 90 ? 6.656 13.281 3.695 1 97.25 90 ILE A O 1
ATOM 703 N N . ALA A 1 91 ? 5.426 13.688 1.854 1 96.94 91 ALA A N 1
ATOM 704 C CA . ALA A 1 91 ? 6.52 13.344 0.949 1 96.94 91 ALA A CA 1
ATOM 705 C C . ALA A 1 91 ? 7.719 14.266 1.163 1 96.94 91 ALA A C 1
ATOM 707 O O . ALA A 1 91 ? 8.867 13.812 1.149 1 96.94 91 ALA A O 1
ATOM 708 N N . THR A 1 92 ? 7.441 15.523 1.358 1 94.38 92 THR A N 1
ATOM 709 C CA . THR A 1 92 ? 8.508 16.484 1.588 1 94.38 92 THR A CA 1
ATOM 710 C C . THR A 1 92 ? 9.234 16.203 2.898 1 94.38 92 THR A C 1
ATOM 712 O O . THR A 1 92 ? 10.461 16.266 2.965 1 94.38 92 THR A O 1
ATOM 715 N N . VAL A 1 93 ? 8.484 15.922 3.961 1 94.25 93 VAL A N 1
ATOM 716 C CA . VAL A 1 93 ? 9.07 15.578 5.254 1 94.25 93 VAL A CA 1
ATOM 717 C C . VAL A 1 93 ? 10 14.375 5.098 1 94.25 93 VAL A C 1
ATOM 719 O O . VAL A 1 93 ? 11.133 14.391 5.586 1 94.25 93 VAL A O 1
ATOM 722 N N . ILE A 1 94 ? 9.562 13.344 4.391 1 96.44 94 ILE A N 1
ATOM 723 C CA . ILE A 1 94 ? 10.352 12.125 4.207 1 96.44 94 ILE A CA 1
ATOM 724 C C . ILE A 1 94 ? 11.609 12.445 3.402 1 96.44 94 ILE A C 1
ATOM 726 O O . ILE A 1 94 ? 12.703 12.008 3.756 1 96.44 94 ILE A O 1
ATOM 730 N N . ALA A 1 95 ? 11.438 13.227 2.352 1 93.94 95 ALA A N 1
ATOM 731 C CA . ALA A 1 95 ? 12.57 13.594 1.515 1 93.94 95 ALA A CA 1
ATOM 732 C C . ALA A 1 95 ? 13.602 14.398 2.309 1 93.94 95 ALA A C 1
ATOM 734 O O . ALA A 1 95 ? 14.805 14.242 2.107 1 93.94 95 ALA A O 1
ATOM 735 N N . THR A 1 96 ? 13.102 15.25 3.131 1 90.69 96 THR A N 1
ATOM 736 C CA . THR A 1 96 ? 13.984 16.094 3.926 1 90.69 96 THR A CA 1
ATOM 737 C C . THR A 1 96 ? 14.727 15.273 4.973 1 90.69 96 THR A C 1
ATOM 739 O O . THR A 1 96 ? 15.906 15.523 5.25 1 90.69 96 THR A O 1
ATOM 742 N N . GLU A 1 97 ? 14 14.312 5.605 1 90.75 97 GLU A N 1
ATOM 743 C CA . GLU A 1 97 ? 14.609 13.453 6.621 1 90.75 97 GLU A CA 1
ATOM 744 C C . GLU A 1 97 ? 15.656 12.523 6.008 1 90.75 97 GLU A C 1
ATOM 746 O O . GLU A 1 97 ? 16.547 12.047 6.703 1 90.75 97 GLU A O 1
ATOM 751 N N . ASN A 1 98 ? 15.469 12.227 4.785 1 86 98 ASN A N 1
ATOM 752 C CA . ASN A 1 98 ? 16.344 11.289 4.082 1 86 98 ASN A CA 1
ATOM 753 C C . ASN A 1 98 ? 16.938 11.914 2.824 1 86 98 ASN A C 1
ATOM 755 O O . ASN A 1 98 ? 16.688 11.445 1.713 1 86 98 ASN A O 1
ATOM 759 N N . SER A 1 99 ? 17.766 12.875 3.096 1 82.06 99 SER A N 1
ATOM 760 C CA . SER A 1 99 ? 18.344 13.648 1.996 1 82.06 99 SER A CA 1
ATOM 761 C C . SER A 1 99 ? 19.047 12.75 0.995 1 82.06 99 SER A C 1
ATOM 763 O O . SER A 1 99 ? 19.781 11.836 1.386 1 82.06 99 SER A O 1
ATOM 765 N N . GLY A 1 100 ? 18.781 12.906 -0.203 1 82.12 100 GLY A N 1
ATOM 766 C CA . GLY A 1 100 ? 19.406 12.125 -1.257 1 82.12 100 GLY A CA 1
ATOM 767 C C . GLY A 1 100 ? 18.594 10.914 -1.659 1 82.12 100 GLY A C 1
ATOM 768 O O . GLY A 1 100 ? 18.906 10.242 -2.643 1 82.12 100 GLY A O 1
ATOM 769 N N . ASP A 1 101 ? 17.641 10.602 -0.764 1 87.12 101 ASP A N 1
ATOM 770 C CA . ASP A 1 101 ? 16.75 9.492 -1.093 1 87.12 101 ASP A CA 1
ATOM 771 C C . ASP A 1 101 ? 15.75 9.891 -2.176 1 87.12 101 ASP A C 1
ATOM 773 O O . ASP A 1 101 ? 14.945 10.805 -1.979 1 87.12 101 ASP A O 1
ATOM 777 N N . GLY A 1 102 ? 15.789 9.352 -3.402 1 90.62 102 GLY A N 1
ATOM 778 C CA . GLY A 1 102 ? 14.984 9.695 -4.562 1 90.62 102 GLY A CA 1
ATOM 779 C C . GLY A 1 102 ? 13.742 8.836 -4.707 1 90.62 102 GLY A C 1
ATOM 780 O O . GLY A 1 102 ? 13.047 8.906 -5.723 1 90.62 102 GLY A O 1
ATOM 781 N N . ARG A 1 103 ? 13.477 8.141 -3.656 1 96.5 103 ARG A N 1
ATOM 782 C CA . ARG A 1 103 ? 12.312 7.266 -3.77 1 96.5 103 ARG A CA 1
ATOM 783 C C . ARG A 1 103 ? 11.016 8.07 -3.781 1 96.5 103 ARG A C 1
ATOM 785 O O . ARG A 1 103 ? 10.898 9.07 -3.07 1 96.5 103 ARG A O 1
ATOM 792 N N . ALA A 1 104 ? 10.055 7.582 -4.574 1 97.69 104 ALA A N 1
ATOM 793 C CA . ALA A 1 104 ? 8.695 8.117 -4.527 1 97.69 104 ALA A CA 1
ATOM 794 C C . ALA A 1 104 ? 7.977 7.668 -3.26 1 97.69 104 ALA A C 1
ATOM 796 O O . ALA A 1 104 ? 8.398 6.711 -2.604 1 97.69 104 ALA A O 1
ATOM 797 N N . VAL A 1 105 ? 6.98 8.461 -2.922 1 98.38 105 VAL A N 1
ATOM 798 C CA . VAL A 1 105 ? 6.164 8.133 -1.761 1 98.38 105 VAL A CA 1
ATOM 799 C C . VAL A 1 105 ? 4.738 7.816 -2.205 1 98.38 105 VAL A C 1
ATOM 801 O O . VAL A 1 105 ? 4.156 8.547 -3.012 1 98.38 105 VAL A O 1
ATOM 804 N N . VAL A 1 106 ? 4.242 6.617 -1.793 1 98.94 106 VAL A N 1
ATOM 805 C CA . VAL A 1 106 ? 2.834 6.281 -1.96 1 98.94 106 VAL A CA 1
ATOM 806 C C . VAL A 1 106 ? 2.098 6.469 -0.635 1 98.94 106 VAL A 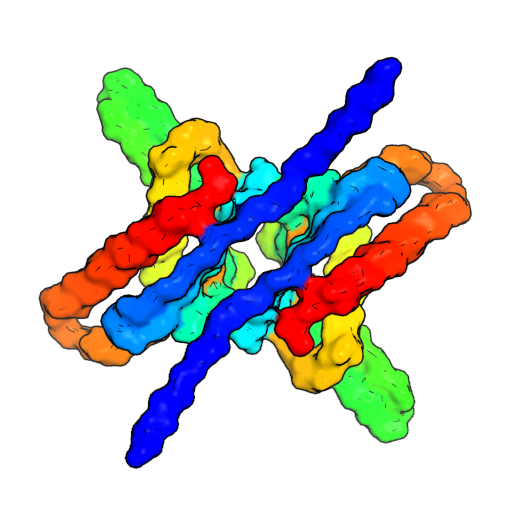C 1
ATOM 808 O O . VAL A 1 106 ? 2.375 5.77 0.342 1 98.94 106 VAL A O 1
ATOM 811 N N . VAL A 1 107 ? 1.109 7.43 -0.63 1 98.88 107 VAL A N 1
ATOM 812 C CA . VAL A 1 107 ? 0.458 7.836 0.611 1 98.88 107 VAL A CA 1
ATOM 813 C C . VAL A 1 107 ? -1.009 7.414 0.586 1 98.88 107 VAL A C 1
ATOM 815 O O . VAL A 1 107 ? -1.756 7.793 -0.318 1 98.88 107 VAL A O 1
ATOM 818 N N . GLY A 1 108 ? -1.444 6.574 1.521 1 98.81 108 GLY A N 1
ATOM 819 C CA . GLY A 1 108 ? -2.852 6.355 1.813 1 98.81 108 GLY A CA 1
ATOM 820 C C . GLY A 1 108 ? -3.387 7.281 2.889 1 98.81 108 GLY A C 1
ATOM 821 O O . GLY A 1 108 ? -2.818 7.371 3.979 1 98.81 108 GLY A O 1
ATOM 822 N N . LEU A 1 109 ? -4.465 7.984 2.602 1 98.12 109 LEU A N 1
ATOM 823 C CA . LEU A 1 109 ? -5.031 8.953 3.531 1 98.12 109 LEU A CA 1
ATOM 824 C C . LEU A 1 109 ? -6.52 8.695 3.738 1 98.12 109 LEU A C 1
ATOM 826 O O . LEU A 1 109 ? -7.277 8.602 2.771 1 98.12 109 LEU A O 1
ATOM 830 N N . ALA A 1 110 ? -6.945 8.578 4.949 1 97.25 110 ALA A N 1
ATOM 831 C CA . ALA A 1 110 ? -8.344 8.5 5.348 1 97.25 110 ALA A CA 1
ATOM 832 C C . ALA A 1 110 ? -8.586 9.242 6.656 1 97.25 110 ALA A C 1
ATOM 834 O O . ALA A 1 110 ? -8.508 8.656 7.738 1 97.25 110 ALA A O 1
ATOM 835 N N . LEU A 1 111 ? -8.875 10.516 6.516 1 95.19 111 LEU A N 1
ATOM 836 C CA . LEU A 1 111 ? -9.039 11.383 7.672 1 95.19 111 LEU A CA 1
ATOM 837 C C . LEU A 1 111 ? -10.508 11.734 7.891 1 95.19 111 LEU A C 1
ATOM 839 O O . LEU A 1 111 ? -11.25 11.914 6.926 1 95.19 111 LEU A O 1
ATOM 843 N N . MET A 1 112 ? -10.812 11.797 9.109 1 90.31 112 MET A N 1
ATOM 844 C CA . MET A 1 112 ? -12.172 12.195 9.445 1 90.31 112 MET A CA 1
ATOM 845 C C . MET A 1 112 ? -12.352 13.703 9.297 1 90.31 112 MET A C 1
ATOM 847 O O . MET A 1 112 ? -11.438 14.469 9.586 1 90.31 112 MET A O 1
ATOM 851 N N . LYS A 1 113 ? -13.508 14.047 8.531 1 74.25 113 LYS A N 1
ATOM 852 C CA . LYS A 1 113 ? -13.812 15.477 8.422 1 74.25 113 LYS A CA 1
ATOM 853 C C . LYS A 1 113 ? -14.078 16.094 9.789 1 74.25 113 LYS A C 1
ATOM 855 O O . LYS A 1 113 ? -14.742 15.484 10.633 1 74.25 113 LYS A O 1
ATOM 860 N N . ASN A 1 114 ? -13.195 16.906 10.195 1 54.69 114 ASN A N 1
ATOM 861 C CA . ASN A 1 114 ? -13.562 17.609 11.422 1 54.69 114 ASN A CA 1
ATOM 862 C C . ASN A 1 114 ? -14.852 18.406 11.242 1 54.69 114 ASN A C 1
ATOM 864 O O . ASN A 1 114 ? -14.969 19.188 10.305 1 54.69 114 ASN A O 1
ATOM 868 N N . SER A 1 115 ? -15.922 17.781 11.461 1 47.94 115 SER A N 1
ATOM 869 C CA . SER A 1 115 ? -17.203 18.469 11.43 1 47.94 115 SER A CA 1
ATOM 870 C C . SER A 1 115 ? -17.062 19.922 11.867 1 47.94 115 SER A C 1
ATOM 872 O O . SER A 1 115 ? -17.891 20.766 11.531 1 47.94 115 SER A O 1
ATOM 874 N N . ASP A 1 116 ? -16.312 20.156 12.945 1 43.38 116 ASP A N 1
ATOM 875 C CA . ASP A 1 116 ? -16.438 21.5 13.477 1 43.38 116 ASP A CA 1
ATOM 876 C C . ASP A 1 116 ? -15.93 22.531 12.477 1 43.38 116 ASP A C 1
ATOM 878 O O . ASP A 1 116 ? -15.688 23.688 12.836 1 43.38 116 ASP A O 1
ATOM 882 N N . ASN A 1 117 ? -15.422 22.016 11.359 1 43.09 117 ASN A N 1
ATOM 883 C CA . ASN A 1 117 ? -15.055 23.078 10.422 1 43.09 117 ASN A CA 1
ATOM 884 C C . ASN A 1 117 ? -16.281 23.766 9.844 1 43.09 117 ASN A C 1
ATOM 886 O O . ASN A 1 117 ? -16.812 23.359 8.812 1 43.09 117 ASN A O 1
ATOM 890 N N . ASN A 1 118 ? -17.219 24.031 10.586 1 39.22 118 ASN A N 1
ATOM 891 C CA . ASN A 1 118 ? -18.125 25.078 10.125 1 39.22 118 ASN A CA 1
ATOM 892 C C . ASN A 1 118 ? -17.406 26.109 9.266 1 39.22 118 ASN A C 1
ATOM 894 O O . ASN A 1 118 ? -16.312 26.578 9.633 1 39.22 118 ASN A O 1
ATOM 898 N N . ASP A 1 119 ? -17.641 26.094 7.973 1 42.78 119 ASP A N 1
ATOM 899 C CA . ASP A 1 119 ? -17.266 27.094 6.973 1 42.78 119 ASP A CA 1
ATOM 900 C C . ASP A 1 119 ? -17.125 28.469 7.605 1 42.78 119 ASP A C 1
ATOM 902 O O . ASP A 1 119 ? -17.281 29.484 6.926 1 42.78 119 ASP A O 1
ATOM 906 N N . ASN A 1 120 ? -17.281 28.469 8.914 1 44.56 120 ASN A N 1
ATOM 907 C CA . ASN A 1 120 ? -17.391 29.859 9.305 1 44.56 120 ASN A CA 1
ATOM 908 C C . ASN A 1 120 ? -16.016 30.547 9.336 1 44.56 120 ASN A C 1
ATOM 910 O O . ASN A 1 120 ? -15.883 31.641 9.875 1 44.56 120 ASN A O 1
ATOM 914 N N . GLY A 1 121 ? -15.156 30.297 8.383 1 46.19 121 GLY A N 1
ATOM 915 C CA . GLY A 1 121 ? -14.031 31.203 8.188 1 46.19 121 GLY A CA 1
ATOM 916 C C . GLY A 1 121 ? -13.242 31.469 9.453 1 46.19 121 GLY A C 1
ATOM 917 O O . GLY A 1 121 ? -12.602 32.5 9.586 1 46.19 121 GLY A O 1
ATOM 918 N N . ASP A 1 122 ? -13.555 30.625 10.469 1 51 122 ASP A N 1
ATOM 919 C CA . ASP A 1 122 ? -12.977 31.031 11.742 1 51 122 ASP A CA 1
ATOM 920 C C . ASP A 1 122 ? -11.539 30.531 11.883 1 51 122 ASP A C 1
ATOM 922 O O . ASP A 1 122 ? -11.203 29.453 11.375 1 51 122 ASP A O 1
ATOM 926 N N . GLN A 1 123 ? -10.547 31.344 12.406 1 52.62 123 GLN A N 1
ATOM 927 C CA . GLN A 1 123 ? -9.148 31.203 12.773 1 52.62 123 GLN A CA 1
ATOM 928 C C . GLN A 1 123 ? -8.891 29.859 13.477 1 52.62 123 GLN A C 1
ATOM 930 O O . GLN A 1 123 ? -7.824 29.266 13.32 1 52.62 123 GLN A O 1
ATOM 935 N N . ASP A 1 124 ? -9.852 29.375 14.172 1 51.59 124 ASP A N 1
ATOM 936 C CA . ASP A 1 124 ? -9.703 28.172 14.984 1 51.59 124 ASP A CA 1
ATOM 937 C C . ASP A 1 124 ? -9.586 26.938 14.102 1 51.59 124 ASP A C 1
ATOM 939 O O . ASP A 1 124 ? -8.844 26 14.43 1 51.59 124 ASP A O 1
ATOM 943 N N . GLU A 1 125 ? -10.188 26.922 12.93 1 55.53 125 GLU A N 1
ATOM 944 C CA . GLU A 1 125 ? -10.125 25.797 12.008 1 55.53 125 GLU A CA 1
ATOM 945 C C . GLU A 1 125 ? -8.742 25.688 11.375 1 55.53 125 GLU A C 1
ATOM 947 O O . GLU A 1 125 ? -8.211 24.578 11.227 1 55.53 125 GLU A O 1
ATOM 952 N N . GLU A 1 126 ? -8.281 26.766 11.031 1 57.09 126 GLU A N 1
ATOM 953 C CA . GLU A 1 126 ? -6.949 26.781 10.438 1 57.09 126 GLU A CA 1
ATOM 954 C C . GLU A 1 126 ? -5.906 26.266 11.422 1 57.09 126 GLU A C 1
ATOM 956 O O . GLU A 1 126 ? -5.012 25.5 11.039 1 57.09 126 GLU A O 1
ATOM 961 N N . ILE A 1 127 ? -6.082 26.656 12.734 1 55.22 127 ILE A N 1
ATOM 962 C CA . ILE A 1 127 ? -5.156 26.188 13.766 1 55.22 127 ILE A CA 1
ATOM 963 C C . ILE A 1 127 ? -5.293 24.672 13.938 1 55.22 127 ILE A C 1
ATOM 965 O O . ILE A 1 127 ? -4.289 23.969 14.031 1 55.22 127 ILE A O 1
ATOM 969 N N . GLY A 1 128 ? -6.523 24.172 13.812 1 58.31 128 GLY A N 1
ATOM 970 C CA . GLY A 1 128 ? -6.762 22.734 13.945 1 58.31 128 GLY A CA 1
ATOM 971 C C . GLY A 1 128 ? -6.129 21.922 12.828 1 58.31 128 GLY A C 1
ATOM 972 O O . GLY A 1 128 ? -5.523 20.875 13.086 1 58.31 128 GLY A O 1
ATOM 973 N N . ASP A 1 129 ? -6.156 22.547 11.758 1 72.38 129 ASP A N 1
ATOM 974 C CA . ASP A 1 129 ? -5.566 21.859 10.617 1 72.38 129 ASP A CA 1
ATOM 975 C C . ASP A 1 129 ? -4.043 21.828 10.719 1 72.38 129 ASP A C 1
ATOM 977 O O . ASP A 1 129 ? -3.416 20.797 10.461 1 72.38 129 ASP A O 1
ATOM 981 N N . LYS A 1 130 ? -3.555 22.969 11.227 1 81.38 130 LYS A N 1
ATOM 982 C CA . LYS A 1 130 ? -2.102 23.031 11.352 1 81.38 130 LYS A CA 1
ATOM 983 C C . LYS A 1 130 ? -1.598 22.094 12.438 1 81.38 130 LYS A C 1
ATOM 985 O O . LYS A 1 130 ? -0.55 21.453 12.281 1 81.38 130 LYS A O 1
ATOM 990 N N . GLU A 1 131 ? -2.309 22.047 13.523 1 87.5 131 GLU A N 1
ATOM 991 C CA . GLU A 1 131 ? -1.931 21.141 14.609 1 87.5 131 GLU A CA 1
ATOM 992 C C . GLU A 1 131 ? -1.984 19.688 14.148 1 87.5 131 GLU A C 1
ATOM 994 O O . GLU A 1 131 ? -1.087 18.906 14.453 1 87.5 131 GLU A O 1
ATOM 999 N N . LEU A 1 132 ? -3.025 19.375 13.453 1 89.12 132 LEU A N 1
ATOM 1000 C CA . LEU A 1 132 ? -3.145 18.016 12.945 1 89.12 132 LEU A CA 1
ATOM 1001 C C . LEU A 1 132 ? -1.993 17.688 12 1 89.12 132 LEU A C 1
ATOM 1003 O O . LEU A 1 132 ? -1.405 16.609 12.078 1 89.12 132 LEU A O 1
ATOM 1007 N N . PHE A 1 133 ? -1.66 18.625 11.242 1 90.25 133 PHE A N 1
ATOM 1008 C CA . PHE A 1 133 ? -0.553 18.484 10.305 1 90.25 133 PHE A CA 1
ATOM 1009 C C . PHE A 1 133 ? 0.745 18.188 11.039 1 90.25 133 PHE A C 1
ATOM 1011 O O . PHE A 1 133 ? 1.47 17.25 10.68 1 90.25 133 PHE A O 1
ATOM 1018 N N . ASN A 1 134 ? 0.999 18.906 12.008 1 94.62 134 ASN A N 1
ATOM 1019 C CA . ASN A 1 134 ? 2.238 18.766 12.766 1 94.62 134 ASN A CA 1
ATOM 1020 C C . ASN A 1 134 ? 2.279 17.438 13.516 1 94.62 134 ASN A C 1
ATOM 1022 O O . ASN A 1 134 ? 3.336 16.812 13.625 1 94.62 134 ASN A O 1
ATOM 1026 N N . GLU A 1 135 ? 1.166 17.094 14.016 1 96.44 135 GLU A N 1
ATOM 1027 C CA . GLU A 1 135 ? 1.11 15.836 14.742 1 96.44 135 GLU A CA 1
ATOM 1028 C C . GLU A 1 135 ? 1.341 14.648 13.805 1 96.44 135 GLU A C 1
ATOM 1030 O O . GLU A 1 135 ? 2.051 13.703 14.156 1 96.44 135 GLU A O 1
ATOM 1035 N N . ILE A 1 136 ? 0.74 14.734 12.633 1 96.88 136 ILE A N 1
ATOM 1036 C CA . ILE A 1 136 ? 0.934 13.672 11.656 1 96.88 136 ILE A CA 1
ATOM 1037 C C . ILE A 1 136 ? 2.398 13.625 11.227 1 96.88 136 ILE A C 1
ATOM 1039 O O . ILE A 1 136 ? 2.986 12.547 11.109 1 96.88 136 ILE A O 1
ATOM 1043 N N . GLU A 1 137 ? 2.959 14.789 11.031 1 97.44 137 GLU A N 1
ATOM 1044 C CA . GLU A 1 137 ? 4.383 14.852 10.711 1 97.44 137 GLU A CA 1
ATOM 1045 C C . GLU A 1 137 ? 5.219 14.148 11.781 1 97.44 137 GLU A C 1
ATOM 1047 O O . GLU A 1 137 ? 6.121 13.375 11.461 1 97.44 137 GLU A O 1
ATOM 1052 N N . SER A 1 138 ? 4.961 14.461 13.039 1 97.94 138 SER A N 1
ATOM 1053 C CA . SER A 1 138 ? 5.68 13.844 14.148 1 97.94 138 SER A CA 1
ATOM 1054 C C . SER A 1 138 ? 5.539 12.328 14.125 1 97.94 138 SER A C 1
ATOM 1056 O O . SER A 1 138 ? 6.508 11.602 14.367 1 97.94 138 SER A O 1
ATOM 1058 N N . MET A 1 139 ? 4.367 11.82 13.836 1 98.06 139 MET A N 1
ATOM 1059 C CA . MET A 1 139 ? 4.125 10.383 13.773 1 98.06 139 MET A CA 1
ATOM 1060 C C . MET A 1 139 ? 4.887 9.75 12.609 1 98.06 139 MET A C 1
ATOM 1062 O O . MET A 1 139 ? 5.43 8.648 12.742 1 98.06 139 MET A O 1
ATOM 1066 N N . VAL A 1 140 ? 4.914 10.43 11.43 1 98.12 140 VAL A N 1
ATOM 1067 C CA . VAL A 1 140 ? 5.645 9.953 10.258 1 98.12 140 VAL A CA 1
ATOM 1068 C C . VAL A 1 140 ? 7.129 9.828 10.594 1 98.12 140 VAL A C 1
ATOM 1070 O O . VAL A 1 140 ? 7.758 8.812 10.305 1 98.12 140 VAL A O 1
ATOM 1073 N N . LYS A 1 141 ? 7.664 10.805 11.273 1 97.69 141 LYS A N 1
ATOM 1074 C CA . LYS A 1 141 ? 9.07 10.789 11.648 1 97.69 141 LYS A CA 1
ATOM 1075 C C . LYS A 1 141 ? 9.359 9.664 12.648 1 97.69 141 LYS A C 1
ATOM 1077 O O . LYS A 1 141 ? 10.438 9.062 12.609 1 97.69 141 LYS A O 1
ATOM 1082 N N . GLU A 1 142 ? 8.445 9.422 13.469 1 97.44 142 GLU A N 1
ATOM 1083 C CA . GLU A 1 142 ? 8.578 8.359 14.453 1 97.44 142 GLU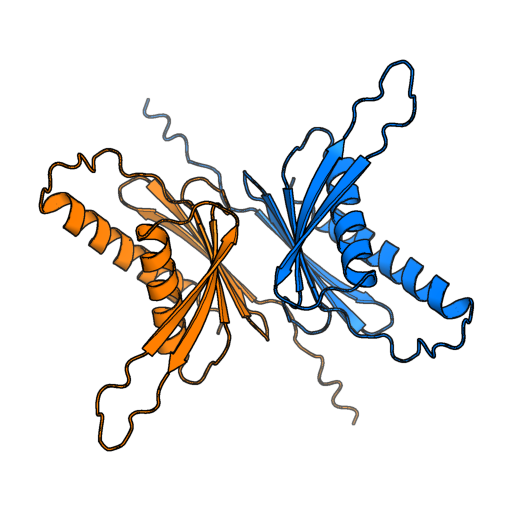 A CA 1
ATOM 1084 C C . GLU A 1 142 ? 8.625 6.988 13.789 1 97.44 142 GLU A C 1
ATOM 1086 O O . GLU A 1 142 ? 9.227 6.051 14.312 1 97.44 142 GLU A O 1
ATOM 1091 N N . CYS A 1 143 ? 7.941 6.848 12.617 1 97.19 143 CYS A N 1
ATOM 1092 C CA . CYS A 1 143 ? 7.828 5.574 11.914 1 97.19 143 CYS A CA 1
ATOM 1093 C C . CYS A 1 143 ? 8.836 5.488 10.766 1 97.19 143 CYS A C 1
ATOM 1095 O O . CYS A 1 143 ? 8.57 4.844 9.75 1 97.19 143 CYS A O 1
ATOM 1097 N N . ARG A 1 144 ? 9.945 6.141 10.922 1 95.25 144 ARG A N 1
ATOM 1098 C CA . ARG A 1 144 ? 10.922 6.16 9.844 1 95.25 144 ARG A CA 1
ATOM 1099 C C . ARG A 1 144 ? 11.484 4.762 9.586 1 95.25 144 ARG A C 1
ATOM 1101 O O . ARG A 1 144 ? 11.773 4.023 10.531 1 95.25 144 ARG A O 1
ATOM 1108 N N . VAL A 1 145 ? 11.547 4.387 8.367 1 93.94 145 VAL A N 1
ATOM 1109 C CA . VAL A 1 145 ? 12.07 3.08 7.98 1 93.94 145 VAL A CA 1
ATOM 1110 C C . VAL A 1 145 ? 13.266 3.26 7.039 1 93.94 145 VAL A C 1
ATOM 1112 O O . VAL A 1 145 ? 13.711 2.301 6.406 1 93.94 145 VAL A O 1
ATOM 1115 N N . TRP A 1 146 ? 13.672 4.48 6.824 1 85.62 146 TRP A N 1
ATOM 1116 C CA . TRP A 1 146 ? 14.82 4.762 5.965 1 85.62 146 TRP A CA 1
ATOM 1117 C C . TRP A 1 146 ? 16.094 4.922 6.793 1 85.62 146 TRP A C 1
ATOM 1119 O O . TRP A 1 146 ? 16.031 5.141 8.008 1 85.62 146 TRP A O 1
ATOM 1129 N N . MET B 1 1 ? -23.312 3.77 31.297 1 25.08 1 MET B N 1
ATOM 1130 C CA . MET B 1 1 ? -22.219 2.797 31.188 1 25.08 1 MET B CA 1
ATOM 1131 C C . MET B 1 1 ? -21.641 2.801 29.781 1 25.08 1 MET B C 1
ATOM 1133 O O . MET B 1 1 ? -22.266 2.32 28.828 1 25.08 1 MET B O 1
ATOM 1137 N N . ASP B 1 2 ? -21.094 3.98 29.297 1 29.14 2 ASP B N 1
ATOM 1138 C CA . ASP B 1 2 ? -20.578 4.496 28.031 1 29.14 2 ASP B CA 1
ATOM 1139 C C . ASP B 1 2 ? -19.531 3.553 27.453 1 29.14 2 ASP B C 1
ATOM 1141 O O . ASP B 1 2 ? -18.484 3.318 28.062 1 29.14 2 ASP B O 1
ATOM 1145 N N . SER B 1 3 ? -20.031 2.287 27.047 1 31.38 3 SER B N 1
ATOM 1146 C CA . SER B 1 3 ? -19.297 1.289 26.281 1 31.38 3 SER B CA 1
ATOM 1147 C C . SER B 1 3 ? -18.328 1.947 25.297 1 31.38 3 SER B C 1
ATOM 1149 O O . SER B 1 3 ? -18.734 2.58 24.328 1 31.38 3 SER B O 1
ATOM 1151 N N . ASN B 1 4 ? -17.438 2.709 25.875 1 34.38 4 ASN B N 1
ATOM 1152 C CA . ASN B 1 4 ? -16.266 3.221 25.172 1 34.38 4 ASN B CA 1
ATOM 1153 C C . ASN B 1 4 ? -15.75 2.219 24.141 1 34.38 4 ASN B C 1
ATOM 1155 O O . ASN B 1 4 ? -15.102 1.231 24.5 1 34.38 4 ASN B O 1
ATOM 1159 N N . GLU B 1 5 ? -16.75 1.663 23.328 1 35.41 5 GLU B N 1
ATOM 1160 C CA . GLU B 1 5 ? -16.406 0.852 22.172 1 35.41 5 GLU B CA 1
ATOM 1161 C C . GLU B 1 5 ? -15.008 1.197 21.656 1 35.41 5 GLU B C 1
ATOM 1163 O O . GLU B 1 5 ? -14.805 2.258 21.062 1 35.41 5 GLU B O 1
ATOM 1168 N N . GLN B 1 6 ? -14.055 1.229 22.547 1 37.56 6 GLN B N 1
ATOM 1169 C CA . GLN B 1 6 ? -12.617 1.326 22.312 1 37.56 6 GLN B CA 1
ATOM 1170 C C . GLN B 1 6 ? -12.25 0.765 20.938 1 37.56 6 GLN B C 1
ATOM 1172 O O . GLN B 1 6 ? -12.516 -0.403 20.656 1 37.56 6 GLN B O 1
ATOM 1177 N N . SER B 1 7 ? -12.586 1.348 19.812 1 45.09 7 SER B N 1
ATOM 1178 C CA . SER B 1 7 ? -12.406 1.176 18.359 1 45.09 7 SER B CA 1
ATOM 1179 C C . SER B 1 7 ? -11.125 0.408 18.062 1 45.09 7 SER B C 1
ATOM 1181 O O . SER B 1 7 ? -10.023 0.931 18.234 1 45.09 7 SER B O 1
ATOM 1183 N N . ASP B 1 8 ? -10.898 -0.791 18.484 1 53.5 8 ASP B N 1
ATOM 1184 C CA . ASP B 1 8 ? -9.742 -1.674 18.359 1 53.5 8 ASP B CA 1
ATOM 1185 C C . ASP B 1 8 ? -9.109 -1.562 16.969 1 53.5 8 ASP B C 1
ATOM 1187 O O . ASP B 1 8 ? -9.609 -2.139 16.016 1 53.5 8 ASP B O 1
ATOM 1191 N N . PHE B 1 9 ? -8.977 -0.357 16.359 1 58.44 9 PHE B N 1
ATOM 1192 C CA . PHE B 1 9 ? -8.727 -0.143 14.945 1 58.44 9 PHE B CA 1
ATOM 1193 C C . PHE B 1 9 ? -7.32 -0.607 14.57 1 58.44 9 PHE B C 1
ATOM 1195 O O . PHE B 1 9 ? -6.656 0.012 13.734 1 58.44 9 PHE B O 1
ATOM 1202 N N . PRO B 1 10 ? -6.516 -1.333 15.508 1 78.38 10 PRO B N 1
ATOM 1203 C CA . PRO B 1 10 ? -5.145 -1.426 15 1 78.38 10 PRO B CA 1
ATOM 1204 C C . PRO B 1 10 ? -5.055 -2.174 13.672 1 78.38 10 PRO B C 1
ATOM 1206 O O . PRO B 1 10 ? -5.734 -3.188 13.484 1 78.38 10 PRO B O 1
ATOM 1209 N N . LEU B 1 11 ? -4.375 -1.511 12.75 1 93.12 11 LEU B N 1
ATOM 1210 C CA . LEU B 1 11 ? -4.129 -2.178 11.477 1 93.12 11 LEU B CA 1
ATOM 1211 C C . LEU B 1 11 ? -3.42 -3.512 11.688 1 93.12 11 LEU B C 1
ATOM 1213 O O . LEU B 1 11 ? -2.473 -3.6 12.469 1 93.12 11 LEU B O 1
ATOM 1217 N N . LYS B 1 12 ? -4.023 -4.559 11.133 1 94.44 12 LYS B N 1
ATOM 1218 C CA . LYS B 1 12 ? -3.4 -5.879 11.172 1 94.44 12 LYS B CA 1
ATOM 1219 C C . LYS B 1 12 ? -2.508 -6.102 9.953 1 94.44 12 LYS B C 1
ATOM 1221 O O . LYS B 1 12 ? -2.955 -5.965 8.812 1 94.44 12 LYS B O 1
ATOM 1226 N N . THR B 1 13 ? -1.233 -6.332 10.203 1 96.19 13 THR B N 1
ATOM 1227 C CA . THR B 1 13 ? -0.253 -6.637 9.164 1 96.19 13 THR B CA 1
ATOM 1228 C C . THR B 1 13 ? 0.425 -7.977 9.438 1 96.19 13 THR B C 1
ATOM 1230 O O . THR B 1 13 ? 0.801 -8.266 10.578 1 96.19 13 THR B O 1
ATOM 1233 N N . ARG B 1 14 ? 0.428 -8.797 8.422 1 97 14 ARG B N 1
ATOM 1234 C CA . ARG B 1 14 ? 1.16 -10.055 8.5 1 97 14 ARG B CA 1
ATOM 1235 C C . ARG B 1 14 ? 2.148 -10.188 7.348 1 97 14 ARG B C 1
ATOM 1237 O O . ARG B 1 14 ? 1.917 -9.656 6.262 1 97 14 ARG B O 1
ATOM 1244 N N . GLN B 1 15 ? 3.283 -10.891 7.648 1 96.56 15 GLN B N 1
ATOM 1245 C CA . GLN B 1 15 ? 4.309 -11.062 6.625 1 96.56 15 GLN B CA 1
ATOM 1246 C C . GLN B 1 15 ? 4.949 -12.445 6.719 1 96.56 15 GLN B C 1
ATOM 1248 O O . GLN B 1 15 ? 4.957 -13.07 7.785 1 96.56 15 GLN B O 1
ATOM 1253 N N . THR B 1 16 ? 5.355 -12.984 5.621 1 96.75 16 THR B N 1
ATOM 1254 C CA . THR B 1 16 ? 6.121 -14.219 5.535 1 96.75 16 THR B CA 1
ATOM 1255 C C . THR B 1 16 ? 7.137 -14.148 4.398 1 96.75 16 THR B C 1
ATOM 1257 O O . THR B 1 16 ? 7.008 -13.32 3.496 1 96.75 16 THR B O 1
ATOM 1260 N N . ALA B 1 17 ? 8.227 -14.891 4.523 1 96 17 ALA B N 1
ATOM 1261 C CA . ALA B 1 17 ? 9.258 -14.977 3.496 1 96 17 ALA B CA 1
ATOM 1262 C C . ALA B 1 17 ? 9.664 -16.422 3.244 1 96 17 ALA B C 1
ATOM 1264 O O . ALA B 1 17 ? 9.656 -17.25 4.16 1 96 17 ALA B O 1
ATOM 1265 N N . ARG B 1 18 ? 9.891 -16.672 1.977 1 94.69 18 ARG B N 1
ATOM 1266 C CA . ARG B 1 18 ? 10.344 -18 1.558 1 94.69 18 ARG B CA 1
ATOM 1267 C C . ARG B 1 18 ? 11.281 -17.906 0.356 1 94.69 18 ARG B C 1
ATOM 1269 O O . ARG B 1 18 ? 11.297 -16.891 -0.344 1 94.69 18 ARG B O 1
ATOM 1276 N N . LEU B 1 19 ? 12.086 -18.984 0.224 1 93.38 19 LEU B N 1
ATOM 1277 C CA . LEU B 1 19 ? 12.828 -19.141 -1.026 1 93.38 19 LEU B CA 1
ATOM 1278 C C . LEU B 1 19 ? 11.984 -19.891 -2.057 1 93.38 19 LEU B C 1
ATOM 1280 O O . LEU B 1 19 ? 11.695 -21.078 -1.884 1 93.38 19 LEU B O 1
ATOM 1284 N N . LEU B 1 20 ? 11.562 -19.109 -3.102 1 92.94 20 LEU B N 1
ATOM 1285 C CA . LEU B 1 20 ? 10.844 -19.734 -4.207 1 92.94 20 LEU B CA 1
ATOM 1286 C C . LEU B 1 20 ? 11.75 -19.875 -5.426 1 92.94 20 LEU B C 1
ATOM 1288 O O . LEU B 1 20 ? 12.117 -18.891 -6.055 1 92.94 20 LEU B O 1
ATOM 1292 N N . ASN B 1 21 ? 12.039 -21.078 -5.77 1 87.62 21 ASN B N 1
ATOM 1293 C CA . ASN B 1 21 ? 13 -21.344 -6.832 1 87.62 21 ASN B CA 1
ATOM 1294 C C . ASN B 1 21 ? 14.32 -20.625 -6.578 1 87.62 21 ASN B C 1
ATOM 1296 O O . ASN B 1 21 ? 14.883 -20 -7.484 1 87.62 21 ASN B O 1
ATOM 1300 N N . GLY B 1 22 ? 14.664 -20.594 -5.379 1 88.62 22 GLY B N 1
ATOM 1301 C CA . GLY B 1 22 ? 15.945 -20.031 -4.977 1 88.62 22 GLY B CA 1
ATOM 1302 C C . GLY B 1 22 ? 15.922 -18.516 -4.824 1 88.62 22 GLY B C 1
ATOM 1303 O O . GLY B 1 22 ? 16.938 -17.906 -4.512 1 88.62 22 GLY B O 1
ATOM 1304 N N . ILE B 1 23 ? 14.812 -17.969 -5.055 1 91.69 23 ILE B N 1
ATOM 1305 C CA . ILE B 1 23 ? 14.703 -16.516 -4.988 1 91.69 23 ILE B CA 1
ATOM 1306 C C . ILE B 1 23 ? 13.945 -16.109 -3.723 1 91.69 23 ILE B C 1
ATOM 1308 O O . ILE B 1 23 ? 12.828 -16.578 -3.482 1 91.69 23 ILE B O 1
ATOM 1312 N N . HIS B 1 24 ? 14.594 -15.289 -2.912 1 93.94 24 HIS B N 1
ATOM 1313 C CA . HIS B 1 24 ? 13.93 -14.766 -1.726 1 93.94 24 HIS B CA 1
ATOM 1314 C C . HIS B 1 24 ? 12.664 -14 -2.096 1 93.94 24 HIS B C 1
ATOM 1316 O O . HIS B 1 24 ? 12.711 -13.039 -2.867 1 93.94 24 HIS B O 1
ATOM 1322 N N . THR B 1 25 ? 11.484 -14.438 -1.616 1 95.31 25 THR B N 1
ATOM 1323 C CA . THR B 1 25 ? 10.188 -13.844 -1.896 1 95.31 25 THR B CA 1
ATOM 1324 C C . THR B 1 25 ? 9.477 -13.461 -0.602 1 95.31 25 THR B C 1
ATOM 1326 O O . THR B 1 25 ? 9.375 -14.273 0.321 1 95.31 25 THR B O 1
ATOM 1329 N N . GLU B 1 26 ? 9.016 -12.234 -0.518 1 97.25 26 GLU B N 1
ATOM 1330 C CA . GLU B 1 26 ? 8.297 -11.75 0.656 1 97.25 26 GLU B CA 1
ATOM 1331 C C . GLU B 1 26 ? 6.844 -11.422 0.314 1 97.25 26 GLU B C 1
ATOM 1333 O O . GLU B 1 26 ? 6.562 -10.852 -0.739 1 97.25 26 GLU B O 1
ATOM 1338 N N . VAL B 1 27 ? 5.988 -11.844 1.194 1 97.88 27 VAL B N 1
ATOM 1339 C CA . VAL B 1 27 ? 4.586 -11.445 1.139 1 97.88 27 VAL B CA 1
ATOM 1340 C C . VAL B 1 27 ? 4.227 -10.641 2.389 1 97.88 27 VAL B C 1
ATOM 1342 O O . VAL B 1 27 ? 4.59 -11.031 3.504 1 97.88 27 VAL B O 1
ATOM 1345 N N . LEU B 1 28 ? 3.656 -9.508 2.215 1 98.12 28 LEU B N 1
ATOM 1346 C CA . LEU B 1 28 ? 3.141 -8.656 3.279 1 98.12 28 LEU B CA 1
ATOM 1347 C C . LEU B 1 28 ? 1.689 -8.273 3.012 1 98.12 28 LEU B C 1
ATOM 1349 O O . LEU B 1 28 ? 1.348 -7.855 1.903 1 98.12 28 LEU B O 1
ATOM 1353 N N . ILE B 1 29 ? 0.811 -8.469 4.004 1 98.44 29 ILE B N 1
ATOM 1354 C CA . ILE B 1 29 ? -0.598 -8.125 3.83 1 98.44 29 ILE B CA 1
ATOM 1355 C C . ILE B 1 29 ? -1.062 -7.25 4.992 1 98.44 29 ILE B C 1
ATOM 1357 O O . ILE B 1 29 ? -0.777 -7.547 6.156 1 98.44 29 ILE B O 1
ATOM 1361 N N . THR B 1 30 ? -1.651 -6.164 4.727 1 97.88 30 THR B N 1
ATOM 1362 C CA . THR B 1 30 ? -2.312 -5.316 5.711 1 97.88 30 THR B CA 1
ATOM 1363 C C . THR B 1 30 ? -3.811 -5.23 5.434 1 97.88 30 THR B C 1
ATOM 1365 O O . THR B 1 30 ? -4.223 -4.984 4.301 1 97.88 30 THR B O 1
ATOM 1368 N N . GLY B 1 31 ? -4.602 -5.461 6.449 1 97 31 GLY B N 1
ATOM 1369 C CA . GLY B 1 31 ? -6.047 -5.367 6.332 1 97 31 GLY B CA 1
ATOM 1370 C C . GLY B 1 31 ? -6.59 -4.004 6.711 1 97 31 GLY B C 1
ATOM 1371 O O . GLY B 1 31 ? -6.336 -3.512 7.812 1 97 31 GLY B O 1
ATOM 1372 N N . PHE B 1 32 ? -7.332 -3.389 5.773 1 96.94 32 PHE B N 1
ATOM 1373 C CA . PHE B 1 32 ? -8.078 -2.162 6.039 1 96.94 32 PHE B CA 1
ATOM 1374 C C . PHE B 1 32 ? -9.578 -2.412 5.957 1 96.94 32 PHE B C 1
ATOM 1376 O O . PHE B 1 32 ? -10.008 -3.457 5.473 1 96.94 32 PHE B O 1
ATOM 1383 N N . ARG B 1 33 ? -10.281 -1.464 6.402 1 95.75 33 ARG B N 1
ATOM 1384 C CA . ARG B 1 33 ? -11.734 -1.597 6.371 1 95.75 33 ARG B CA 1
ATOM 1385 C C . ARG B 1 33 ? -12.258 -1.563 4.938 1 95.75 33 ARG B C 1
ATOM 1387 O O . ARG B 1 33 ? -13.273 -2.184 4.629 1 95.75 33 ARG B O 1
ATOM 1394 N N . ASP B 1 34 ? -11.594 -0.891 4.129 1 96.62 34 ASP B N 1
ATOM 1395 C CA . ASP B 1 34 ? -12.141 -0.695 2.789 1 96.62 34 ASP B CA 1
ATOM 1396 C C . ASP B 1 34 ? -11.383 -1.529 1.759 1 96.62 34 ASP B C 1
ATOM 1398 O O . ASP B 1 34 ? -11.875 -1.75 0.649 1 96.62 34 ASP B O 1
ATOM 1402 N N . LYS B 1 35 ? -10.188 -1.912 2.066 1 97.81 35 LYS B N 1
ATOM 1403 C CA . LYS B 1 35 ? -9.344 -2.625 1.114 1 97.81 35 LYS B CA 1
ATOM 1404 C C . LYS B 1 35 ? -8.414 -3.607 1.828 1 97.81 35 LYS B C 1
ATOM 1406 O O . LYS B 1 35 ? -8.172 -3.479 3.031 1 97.81 35 LYS B O 1
ATOM 1411 N N . ILE B 1 36 ? -7.934 -4.562 1.095 1 98.19 36 ILE B N 1
ATOM 1412 C CA . ILE B 1 36 ? -6.824 -5.402 1.529 1 98.19 36 ILE B CA 1
ATOM 1413 C C . ILE B 1 36 ? -5.578 -5.078 0.711 1 98.19 36 ILE B C 1
ATOM 1415 O O . ILE B 1 36 ? -5.625 -5.039 -0.521 1 98.19 36 ILE B O 1
ATOM 1419 N N . PHE B 1 37 ? -4.527 -4.797 1.39 1 98.69 37 PHE B N 1
ATOM 1420 C CA . PHE B 1 37 ? -3.27 -4.449 0.736 1 98.69 37 PHE B CA 1
ATOM 1421 C C . PHE B 1 37 ? -2.303 -5.629 0.763 1 98.69 37 PHE B C 1
ATOM 1423 O O . PHE B 1 37 ? -1.956 -6.129 1.834 1 98.69 37 PHE B O 1
ATOM 1430 N N . VAL B 1 38 ? -1.823 -6.059 -0.442 1 98.81 38 VAL B N 1
ATOM 1431 C CA . VAL B 1 38 ? -0.971 -7.238 -0.564 1 98.81 38 VAL B CA 1
ATOM 1432 C C . VAL B 1 38 ? 0.311 -6.875 -1.311 1 98.81 38 VAL B C 1
ATOM 1434 O O . VAL B 1 38 ? 0.26 -6.309 -2.404 1 98.81 38 VAL B O 1
ATOM 1437 N N . ILE B 1 39 ? 1.444 -7.199 -0.77 1 98.69 39 ILE B N 1
ATOM 1438 C CA . ILE B 1 39 ? 2.738 -7.07 -1.433 1 98.69 39 ILE B CA 1
ATOM 1439 C C . ILE B 1 39 ? 3.344 -8.453 -1.652 1 98.69 39 ILE B C 1
ATOM 1441 O O . ILE B 1 39 ? 3.412 -9.266 -0.724 1 98.69 39 ILE B O 1
ATOM 1445 N N . VAL B 1 40 ? 3.672 -8.727 -2.861 1 98.06 40 VAL B N 1
ATOM 1446 C CA . VAL B 1 40 ? 4.512 -9.867 -3.223 1 98.06 40 VAL B CA 1
ATOM 1447 C C . VAL B 1 40 ? 5.777 -9.367 -3.926 1 98.06 40 VAL B C 1
ATOM 1449 O O . VAL B 1 40 ? 5.707 -8.844 -5.039 1 98.06 40 VAL B O 1
ATOM 1452 N N . THR B 1 41 ? 6.922 -9.523 -3.283 1 97.12 41 THR B N 1
ATOM 1453 C CA . THR B 1 41 ? 8.117 -8.906 -3.855 1 97.12 41 THR B CA 1
ATOM 1454 C C . THR B 1 41 ? 9.32 -9.844 -3.734 1 97.12 41 THR B C 1
ATOM 1456 O O . THR B 1 41 ? 9.477 -10.523 -2.719 1 97.12 41 THR B O 1
ATOM 1459 N N . GLN B 1 42 ? 10.094 -9.906 -4.77 1 94.62 42 GLN B N 1
ATOM 1460 C CA . GLN B 1 42 ? 11.297 -10.734 -4.797 1 94.62 42 GLN B CA 1
ATOM 1461 C C . GLN B 1 42 ? 12.555 -9.875 -4.836 1 94.62 42 GLN B C 1
ATOM 1463 O O . GLN B 1 42 ? 13.672 -10.391 -4.801 1 94.62 42 GLN B O 1
ATOM 1468 N N . TYR B 1 43 ? 12.5 -8.625 -4.789 1 91.25 43 TYR B N 1
ATOM 1469 C CA . TYR B 1 43 ? 13.672 -7.766 -4.73 1 91.25 43 TYR B CA 1
ATOM 1470 C C . TYR B 1 43 ? 13.383 -6.5 -3.936 1 91.25 43 TYR B C 1
ATOM 1472 O O . TYR B 1 43 ? 13.984 -5.453 -4.18 1 91.25 43 TYR B O 1
ATOM 1480 N N . GLY B 1 44 ? 12.414 -6.578 -3.098 1 94.69 44 GLY B N 1
ATOM 1481 C CA . GLY B 1 44 ? 12.156 -5.566 -2.088 1 94.69 44 GLY B CA 1
ATOM 1482 C C . GLY B 1 44 ? 11.492 -4.32 -2.648 1 94.69 44 GLY B C 1
ATOM 1483 O O . GLY B 1 44 ? 11.484 -3.27 -2.002 1 94.69 44 GLY B O 1
ATOM 1484 N N . LYS B 1 45 ? 10.992 -4.383 -3.896 1 96.81 45 LYS B N 1
ATOM 1485 C CA . LYS B 1 45 ? 10.281 -3.283 -4.535 1 96.81 45 LYS B CA 1
ATOM 1486 C C . LYS B 1 45 ? 8.773 -3.473 -4.43 1 96.81 45 LYS B C 1
ATOM 1488 O O . LYS B 1 45 ? 8.289 -4.598 -4.305 1 96.81 45 LYS B O 1
ATOM 1493 N N . ILE B 1 46 ? 8.047 -2.326 -4.418 1 98 46 ILE B N 1
ATOM 1494 C CA . ILE B 1 46 ? 6.613 -2.445 -4.648 1 98 46 ILE B CA 1
ATOM 1495 C C . ILE B 1 46 ? 6.355 -2.906 -6.078 1 98 46 ILE B C 1
ATOM 1497 O O . ILE B 1 46 ? 5.508 -3.771 -6.316 1 98 46 ILE B O 1
ATOM 1501 N N . GLY B 1 47 ? 7.125 -2.299 -7.066 1 97.88 47 GLY B N 1
ATOM 1502 C CA . GLY B 1 47 ? 6.926 -2.607 -8.477 1 97.88 47 GLY B CA 1
ATOM 1503 C C . GLY B 1 47 ? 5.625 -2.059 -9.023 1 97.88 47 GLY B C 1
ATOM 1504 O O . GLY B 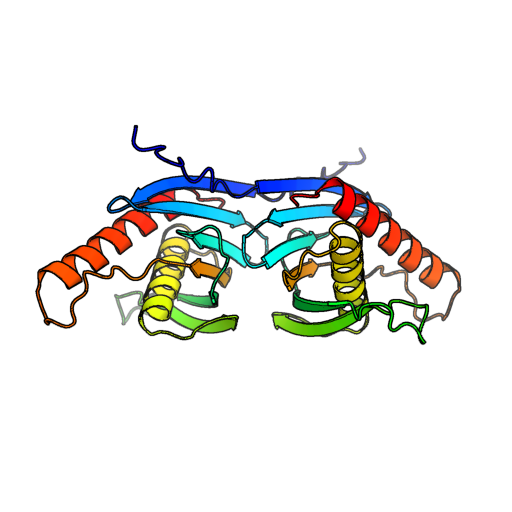1 47 ? 5.367 -0.855 -8.945 1 97.88 47 GLY B O 1
ATOM 1505 N N . SER B 1 48 ? 4.844 -2.912 -9.656 1 98.62 48 SER B N 1
ATOM 1506 C CA . SER B 1 48 ? 3.523 -2.498 -10.125 1 98.62 48 SER B CA 1
ATOM 1507 C C . SER B 1 48 ? 2.512 -2.494 -8.984 1 98.62 48 SER B C 1
ATOM 1509 O O . SER B 1 48 ? 2.578 -3.334 -8.086 1 98.62 48 SER B O 1
ATOM 1511 N N . LEU B 1 49 ? 1.643 -1.542 -8.992 1 98.88 49 LEU B N 1
ATOM 1512 C CA . LEU B 1 49 ? 0.524 -1.445 -8.062 1 98.88 49 LEU B CA 1
ATOM 1513 C C . LEU B 1 49 ? -0.806 -1.606 -8.789 1 98.88 49 LEU B C 1
ATOM 1515 O O . LEU B 1 49 ? -1.093 -0.87 -9.734 1 98.88 49 LEU B O 1
ATOM 1519 N N . ILE B 1 50 ? -1.593 -2.59 -8.32 1 98.94 50 ILE B N 1
ATOM 1520 C CA . ILE B 1 50 ? -2.758 -3.014 -9.086 1 98.94 50 ILE B CA 1
ATOM 1521 C C . ILE B 1 50 ? -3.99 -3.039 -8.188 1 98.94 50 ILE B C 1
ATOM 1523 O O . ILE B 1 50 ? -3.941 -3.568 -7.074 1 98.94 50 ILE B O 1
ATOM 1527 N N . TYR B 1 51 ? -5.043 -2.428 -8.641 1 98.88 51 TYR B N 1
ATOM 1528 C CA . TYR B 1 51 ? -6.336 -2.41 -7.965 1 98.88 51 TYR B CA 1
ATOM 1529 C C . TYR B 1 51 ? -7.277 -3.447 -8.562 1 98.88 51 TYR B C 1
ATOM 1531 O O . TYR B 1 51 ? -7.504 -3.465 -9.773 1 98.88 51 TYR B O 1
ATOM 1539 N N . VAL B 1 52 ? -7.816 -4.336 -7.688 1 98.56 52 VAL B N 1
ATOM 1540 C CA . VAL B 1 52 ? -8.641 -5.434 -8.188 1 98.56 52 VAL B CA 1
ATOM 1541 C C . VAL B 1 52 ? -9.945 -5.508 -7.398 1 98.56 52 VAL B C 1
ATOM 1543 O O . VAL B 1 52 ? -9.93 -5.465 -6.164 1 98.56 52 VAL B O 1
ATOM 1546 N N . THR B 1 53 ? -11.047 -5.566 -8.055 1 97.69 53 THR B N 1
ATOM 1547 C CA . THR B 1 53 ? -12.32 -5.91 -7.438 1 97.69 53 THR B CA 1
ATOM 1548 C C . THR B 1 53 ? -12.82 -7.262 -7.945 1 97.69 53 THR B C 1
ATOM 1550 O O . THR B 1 53 ? -12.57 -7.629 -9.094 1 97.69 53 THR B O 1
ATOM 1553 N N . VAL B 1 54 ? -13.438 -7.965 -7.031 1 94.94 54 VAL B N 1
ATOM 1554 C CA . VAL B 1 54 ? -13.961 -9.281 -7.375 1 94.94 54 VAL B CA 1
ATOM 1555 C C . VAL B 1 54 ? -15.484 -9.266 -7.316 1 94.94 54 VAL B C 1
ATOM 1557 O O . VAL B 1 54 ? -16.062 -8.883 -6.297 1 94.94 54 VAL B O 1
ATOM 1560 N N . ASP B 1 55 ? -16.094 -9.578 -8.406 1 87.56 55 ASP B N 1
ATOM 1561 C CA . ASP B 1 55 ? -17.547 -9.727 -8.453 1 87.56 55 ASP B CA 1
ATOM 1562 C C . ASP B 1 55 ? -17.969 -11.18 -8.258 1 87.56 55 ASP B C 1
ATOM 1564 O O . ASP B 1 55 ? -17.547 -12.062 -9.016 1 87.56 55 ASP B O 1
ATOM 1568 N N . SER B 1 56 ? -18.422 -11.469 -7.074 1 74.44 56 SER B N 1
ATOM 1569 C CA . SER B 1 56 ? -18.922 -12.828 -6.875 1 74.44 56 SER B CA 1
ATOM 1570 C C . SER B 1 56 ? -20.391 -12.945 -7.254 1 74.44 56 SER B C 1
ATOM 1572 O O . SER B 1 56 ? -21.219 -12.156 -6.797 1 74.44 56 SER B O 1
ATOM 1574 N N . GLN B 1 57 ? -20.562 -13.273 -8.469 1 62.97 57 GLN B N 1
ATOM 1575 C CA . GLN B 1 57 ? -21.969 -13.484 -8.82 1 62.97 57 GLN B CA 1
ATOM 1576 C C . GLN B 1 57 ? -22.547 -14.695 -8.086 1 62.97 57 GLN B C 1
ATOM 1578 O O . GLN B 1 57 ? -21.906 -15.75 -8.016 1 62.97 57 GLN B O 1
ATOM 1583 N N . LEU B 1 58 ? -23.391 -14.344 -7.117 1 57.62 58 LEU B N 1
ATOM 1584 C CA . LEU B 1 58 ? -24.156 -15.422 -6.504 1 57.62 58 LEU B CA 1
ATOM 1585 C C . LEU B 1 58 ? -24.688 -16.391 -7.562 1 57.62 58 LEU B C 1
ATOM 1587 O O . LEU B 1 58 ? -25 -15.969 -8.68 1 57.62 58 LEU B O 1
ATOM 1591 N N . PRO B 1 59 ? -24.375 -17.656 -7.219 1 55.84 59 PRO B N 1
ATOM 1592 C CA . PRO B 1 59 ? -24.953 -18.641 -8.141 1 55.84 59 PRO B CA 1
ATOM 1593 C C . PRO B 1 59 ? -26.406 -18.344 -8.477 1 55.84 59 PRO B C 1
ATOM 1595 O O . PRO B 1 59 ? -27.172 -17.875 -7.617 1 55.84 59 PRO B O 1
ATOM 1598 N N . SER B 1 60 ? -26.609 -17.812 -9.633 1 56.56 60 SER B N 1
ATOM 1599 C CA . SER B 1 60 ? -28.016 -17.906 -10.039 1 56.56 60 SER B CA 1
ATOM 1600 C C . SER B 1 60 ? -28.469 -19.359 -10.133 1 56.56 60 SER B C 1
ATOM 1602 O O . SER B 1 60 ? -27.656 -20.25 -10.391 1 56.56 60 SER B O 1
ATOM 1604 N N . PRO B 1 61 ? -29.719 -19.609 -9.523 1 59.03 61 PRO B N 1
ATOM 1605 C CA . PRO B 1 61 ? -30.25 -20.953 -9.641 1 59.03 61 PRO B CA 1
ATOM 1606 C C . PRO B 1 61 ? -29.875 -21.641 -10.953 1 59.03 61 PRO B C 1
ATOM 1608 O O . PRO B 1 61 ? -29.844 -22.875 -11.023 1 59.03 61 PRO B O 1
ATOM 1611 N N . LEU B 1 62 ? -29.844 -20.891 -11.875 1 58.97 62 LEU B N 1
ATOM 1612 C CA . LEU B 1 62 ? -29.656 -21.547 -13.164 1 58.97 62 LEU B CA 1
ATOM 1613 C C . LEU B 1 62 ? -28.172 -21.781 -13.438 1 58.97 62 LEU B C 1
ATOM 1615 O O . LEU B 1 62 ? -27.828 -22.562 -14.32 1 58.97 62 LEU B O 1
ATOM 1619 N N . SER B 1 63 ? -27.375 -20.938 -12.812 1 55.62 63 SER B N 1
ATOM 1620 C CA . SER B 1 63 ? -25.953 -21.125 -13.102 1 55.62 63 SER B CA 1
ATOM 1621 C C . SER B 1 63 ? -25.203 -21.594 -11.859 1 55.62 63 SER B C 1
ATOM 1623 O O . SER B 1 63 ? -25.172 -20.891 -10.844 1 55.62 63 SER B O 1
ATOM 1625 N N . VAL B 1 64 ? -24.953 -22.781 -11.75 1 54.59 64 VAL B N 1
ATOM 1626 C CA . VAL B 1 64 ? -24.328 -23.516 -10.648 1 54.59 64 VAL B CA 1
ATOM 1627 C C . VAL B 1 64 ? -22.953 -22.922 -10.359 1 54.59 64 VAL B C 1
ATOM 1629 O O . VAL B 1 64 ? -22.344 -23.219 -9.32 1 54.59 64 VAL B O 1
ATOM 1632 N N . THR B 1 65 ? -22.297 -22.406 -11.391 1 54.91 65 THR B N 1
ATOM 1633 C CA . THR B 1 65 ? -20.891 -22.094 -11.102 1 54.91 65 THR B CA 1
ATOM 1634 C C . THR B 1 65 ? -20.734 -20.625 -10.703 1 54.91 65 THR B C 1
ATOM 1636 O O . THR B 1 65 ? -21.266 -19.734 -11.375 1 54.91 65 THR B O 1
ATOM 1639 N N . THR B 1 66 ? -20.594 -20.359 -9.461 1 56.88 66 THR B N 1
ATOM 1640 C CA . THR B 1 66 ? -20.25 -19.016 -9.016 1 56.88 66 THR B CA 1
ATOM 1641 C C . THR B 1 66 ? -18.938 -18.562 -9.664 1 56.88 66 THR B C 1
ATOM 1643 O O . THR B 1 66 ? -17.922 -19.266 -9.602 1 56.88 66 THR B O 1
ATOM 1646 N N . SER B 1 67 ? -19.047 -17.984 -10.883 1 65.44 67 SER B N 1
ATOM 1647 C CA . SER B 1 67 ? -17.828 -17.516 -11.508 1 65.44 67 SER B CA 1
ATOM 1648 C C . SER B 1 67 ? -17.406 -16.156 -10.961 1 65.44 67 SER B C 1
ATOM 1650 O O . SER B 1 67 ? -18.234 -15.258 -10.812 1 65.44 67 SER B O 1
ATOM 1652 N N . ALA B 1 68 ? -16.297 -16.125 -10.227 1 75.31 68 ALA B N 1
ATOM 1653 C CA . ALA B 1 68 ? -15.75 -14.836 -9.789 1 75.31 68 ALA B CA 1
ATOM 1654 C C . ALA B 1 68 ? -15.078 -14.102 -10.945 1 75.31 68 ALA B C 1
ATOM 1656 O O . ALA B 1 68 ? -14.273 -14.688 -11.68 1 75.31 68 ALA B O 1
ATOM 1657 N N . SER B 1 69 ? -15.711 -13.031 -11.367 1 91.31 69 SER B N 1
ATOM 1658 C CA . SER B 1 69 ? -15.062 -12.164 -12.344 1 91.31 69 SER B CA 1
ATOM 1659 C C . SER B 1 69 ? -14.32 -11.016 -11.672 1 91.31 69 SER B C 1
ATOM 1661 O O . SER B 1 69 ? -14.75 -10.523 -10.625 1 91.31 69 SER B O 1
ATOM 1663 N N . THR B 1 70 ? -13.094 -10.797 -12.156 1 95.5 70 THR B N 1
ATOM 1664 C CA . THR B 1 70 ? -12.289 -9.734 -11.562 1 95.5 70 THR B CA 1
ATOM 1665 C C . THR B 1 70 ? -12.219 -8.523 -12.492 1 95.5 70 THR B C 1
ATOM 1667 O O . THR B 1 70 ? -12.266 -8.672 -13.711 1 95.5 70 THR B O 1
ATOM 1670 N N . ASN B 1 71 ? -12.234 -7.34 -11.945 1 97.5 71 ASN B N 1
ATOM 1671 C CA . ASN B 1 71 ? -11.867 -6.094 -12.609 1 97.5 71 ASN B CA 1
ATOM 1672 C C . ASN B 1 71 ? -10.5 -5.594 -12.148 1 97.5 71 ASN B C 1
ATOM 1674 O O . ASN B 1 71 ? -10.297 -5.344 -10.961 1 97.5 71 ASN B O 1
ATOM 1678 N N . VAL B 1 72 ? -9.617 -5.477 -13.188 1 98.31 72 VAL B N 1
ATOM 1679 C CA . VAL B 1 72 ? -8.227 -5.184 -12.859 1 98.31 72 VAL B CA 1
ATOM 1680 C C . VAL B 1 72 ? -7.859 -3.797 -13.383 1 98.31 72 VAL B C 1
ATOM 1682 O O . VAL B 1 72 ? -8.07 -3.496 -14.562 1 98.31 72 VAL B O 1
ATOM 1685 N N . LYS B 1 73 ? -7.32 -2.965 -12.508 1 98.69 73 LYS B N 1
ATOM 1686 C CA . LYS B 1 73 ? -6.832 -1.635 -12.867 1 98.69 73 LYS B CA 1
ATOM 1687 C C . LYS B 1 73 ? -5.395 -1.432 -12.398 1 98.69 73 LYS B C 1
ATOM 1689 O O . LYS B 1 73 ? -5.121 -1.456 -11.195 1 98.69 73 LYS B O 1
ATOM 1694 N N . PHE B 1 74 ? -4.473 -1.238 -13.352 1 98.81 74 PHE B N 1
ATOM 1695 C CA . PHE B 1 74 ? -3.1 -0.915 -12.984 1 98.81 74 PHE B CA 1
ATOM 1696 C C . PHE B 1 74 ? -2.982 0.541 -12.547 1 98.81 74 PHE B C 1
ATOM 1698 O O . PHE B 1 74 ? -3.432 1.444 -13.258 1 98.81 74 PHE B O 1
ATOM 1705 N N . LEU B 1 75 ? -2.361 0.736 -11.414 1 98.88 75 LEU B N 1
ATOM 1706 C CA . LEU B 1 75 ? -2.229 2.076 -10.859 1 98.88 75 LEU B CA 1
ATOM 1707 C C . LEU B 1 75 ? -0.833 2.637 -11.117 1 98.88 75 LEU B C 1
ATOM 1709 O O . LEU B 1 75 ? -0.68 3.824 -11.414 1 98.88 75 LEU B O 1
ATOM 1713 N N . LEU B 1 76 ? 0.128 1.812 -10.867 1 98.69 76 LEU B N 1
ATOM 1714 C CA . LEU B 1 76 ? 1.527 2.162 -11.086 1 98.69 76 LEU B CA 1
ATOM 1715 C C . LEU B 1 76 ? 2.281 1.011 -11.742 1 98.69 76 LEU B C 1
ATOM 1717 O O . LEU B 1 76 ? 1.899 -0.152 -11.594 1 98.69 76 LEU B O 1
ATOM 1721 N N . GLY B 1 77 ? 3.355 1.369 -12.383 1 98 77 GLY B N 1
ATOM 1722 C CA . GLY B 1 77 ? 4.309 0.377 -12.852 1 98 77 GLY B CA 1
ATOM 1723 C C . GLY B 1 77 ? 3.9 -0.275 -14.164 1 98 77 GLY B C 1
ATOM 1724 O O . GLY B 1 77 ? 3.059 0.256 -14.891 1 98 77 GLY B O 1
ATOM 1725 N N . SER B 1 78 ? 4.504 -1.369 -14.461 1 95.5 78 SER B N 1
ATOM 1726 C CA . SER B 1 78 ? 4.352 -2.043 -15.75 1 95.5 78 SER B CA 1
ATOM 1727 C C . SER B 1 78 ? 3.039 -2.816 -15.812 1 95.5 78 SER B C 1
ATOM 1729 O O . SER B 1 78 ? 2.623 -3.432 -14.828 1 95.5 78 SER B O 1
ATOM 1731 N N . ILE B 1 79 ? 2.443 -2.715 -17 1 97 79 ILE B N 1
ATOM 1732 C CA . ILE B 1 79 ? 1.269 -3.525 -17.312 1 97 79 ILE B CA 1
ATOM 1733 C C . ILE B 1 79 ? 1.682 -4.758 -18.109 1 97 79 ILE B C 1
ATOM 1735 O O . ILE B 1 79 ? 2.137 -4.645 -19.25 1 97 79 ILE B O 1
ATOM 1739 N N . THR B 1 80 ? 1.636 -5.887 -17.5 1 94.88 80 THR B N 1
ATOM 1740 C CA . THR B 1 80 ? 1.961 -7.129 -18.188 1 94.88 80 THR B CA 1
ATOM 1741 C C . THR B 1 80 ? 0.863 -8.172 -17.969 1 94.88 80 THR B C 1
ATOM 1743 O O . THR B 1 80 ? 0.219 -8.195 -16.922 1 94.88 80 THR B O 1
ATOM 1746 N N . PRO B 1 81 ? 0.678 -9.031 -18.938 1 94.44 81 PRO B N 1
ATOM 1747 C CA . PRO B 1 81 ? -0.301 -10.109 -18.75 1 94.44 81 PRO B CA 1
ATOM 1748 C C . PRO B 1 81 ? -0.002 -10.969 -17.531 1 94.44 81 PRO B C 1
ATOM 1750 O O . PRO B 1 81 ? -0.927 -11.445 -16.859 1 94.44 81 PRO B O 1
ATOM 1753 N N . LEU B 1 82 ? 1.24 -11.141 -17.234 1 93.06 82 LEU B N 1
ATOM 1754 C CA . LEU B 1 82 ? 1.626 -11.938 -16.078 1 93.06 82 LEU B CA 1
ATOM 1755 C C . LEU B 1 82 ? 1.138 -11.289 -14.789 1 93.06 82 LEU B C 1
ATOM 1757 O O . LEU B 1 82 ? 0.535 -11.961 -13.945 1 93.06 82 LEU B O 1
ATOM 1761 N N . TYR B 1 83 ? 1.391 -10.031 -14.664 1 96.06 83 TYR B N 1
ATOM 1762 C CA . TYR B 1 83 ? 0.98 -9.336 -13.453 1 96.06 83 TYR B CA 1
ATOM 1763 C C . TYR B 1 83 ? -0.539 -9.258 -13.352 1 96.06 83 TYR B C 1
ATOM 1765 O O . TYR B 1 83 ? -1.101 -9.305 -12.258 1 96.06 83 TYR B O 1
ATOM 1773 N N . GLN B 1 84 ? -1.18 -9.156 -14.539 1 97.19 84 GLN B N 1
ATOM 1774 C CA . GLN B 1 84 ? -2.637 -9.203 -14.531 1 97.19 84 GLN B CA 1
ATOM 1775 C C . GLN B 1 84 ? -3.143 -10.531 -13.977 1 97.19 84 GLN B C 1
ATOM 1777 O O . GLN B 1 84 ? -4.066 -10.562 -13.164 1 97.19 84 GLN B O 1
ATOM 1782 N N . LEU B 1 85 ? -2.508 -11.562 -14.422 1 95.44 85 LEU B N 1
ATOM 1783 C CA . LEU B 1 85 ? -2.881 -12.906 -13.984 1 95.44 85 LEU B CA 1
ATOM 1784 C C . LEU B 1 85 ? -2.664 -13.07 -12.484 1 95.44 85 LEU B C 1
ATOM 1786 O O . LEU B 1 85 ? -3.549 -13.555 -11.773 1 95.44 85 LEU B O 1
ATOM 1790 N N . TYR B 1 86 ? -1.509 -12.648 -12.008 1 96.38 86 TYR B N 1
ATOM 1791 C CA . TYR B 1 86 ? -1.193 -12.766 -10.594 1 96.38 86 TYR B CA 1
ATOM 1792 C C . TYR B 1 86 ? -2.17 -11.961 -9.742 1 96.38 86 TYR B C 1
ATOM 1794 O O . TYR B 1 86 ? -2.684 -12.453 -8.734 1 96.38 86 TYR B O 1
ATOM 1802 N N . ALA B 1 87 ? -2.434 -10.75 -10.148 1 97.94 87 ALA B N 1
ATOM 1803 C CA . ALA B 1 87 ? -3.316 -9.875 -9.383 1 97.94 87 ALA B CA 1
ATOM 1804 C C . ALA B 1 87 ? -4.727 -10.453 -9.305 1 97.94 87 ALA B C 1
ATOM 1806 O O . ALA B 1 87 ? -5.328 -10.492 -8.227 1 97.94 87 ALA B O 1
ATOM 1807 N N . SER B 1 88 ? -5.188 -10.914 -10.445 1 96.69 88 SER B N 1
ATOM 1808 C CA . SER B 1 88 ? -6.516 -11.523 -10.492 1 96.69 88 SER B CA 1
ATOM 1809 C C . SER B 1 88 ? -6.586 -12.758 -9.602 1 96.69 88 SER B C 1
ATOM 1811 O O . SER B 1 88 ? -7.559 -12.938 -8.859 1 96.69 88 SER B O 1
ATOM 1813 N N . HIS B 1 89 ? -5.582 -13.547 -9.68 1 95.12 89 HIS B N 1
ATOM 1814 C CA . HIS B 1 89 ? -5.547 -14.781 -8.898 1 95.12 89 HIS B CA 1
ATOM 1815 C C . HIS B 1 89 ? -5.516 -14.492 -7.406 1 95.12 89 HIS B C 1
ATOM 1817 O O . HIS B 1 89 ? -6.309 -15.047 -6.641 1 95.12 89 HIS B O 1
ATOM 1823 N N . ILE B 1 90 ? -4.645 -13.609 -6.969 1 97.25 90 ILE B N 1
ATOM 1824 C CA . ILE B 1 90 ? -4.508 -13.258 -5.559 1 97.25 90 ILE B CA 1
ATOM 1825 C C . ILE B 1 90 ? -5.836 -12.719 -5.031 1 97.25 90 ILE B C 1
ATOM 1827 O O . ILE B 1 90 ? -6.301 -13.141 -3.967 1 97.25 90 ILE B O 1
ATOM 1831 N N . ALA B 1 91 ? -6.441 -11.812 -5.785 1 96.94 91 ALA B N 1
ATOM 1832 C CA . ALA B 1 91 ? -7.719 -11.242 -5.363 1 96.94 91 ALA B CA 1
ATOM 1833 C C . ALA B 1 91 ? -8.789 -12.32 -5.246 1 96.94 91 ALA B C 1
ATOM 1835 O O . ALA B 1 91 ? -9.594 -12.312 -4.309 1 96.94 91 ALA B O 1
ATOM 1836 N N . THR B 1 92 ? -8.797 -13.227 -6.184 1 94.31 92 THR B N 1
ATOM 1837 C CA . THR B 1 92 ? -9.773 -14.312 -6.168 1 94.31 92 THR B CA 1
ATOM 1838 C C . THR B 1 92 ? -9.547 -15.211 -4.957 1 94.31 92 THR B C 1
ATOM 1840 O O . THR B 1 92 ? -10.508 -15.633 -4.301 1 94.31 92 THR B O 1
ATOM 1843 N N . VAL B 1 93 ? -8.297 -15.57 -4.68 1 94.19 93 VAL B N 1
ATOM 1844 C CA . VAL B 1 93 ? -7.957 -16.391 -3.521 1 94.19 93 VAL B CA 1
ATOM 1845 C C . VAL B 1 93 ? -8.469 -15.719 -2.248 1 94.19 93 VAL B C 1
ATOM 1847 O O . VAL B 1 93 ? -9.109 -16.359 -1.412 1 94.19 93 VAL B O 1
ATOM 1850 N N . ILE B 1 94 ? -8.242 -14.422 -2.096 1 96.44 94 ILE B N 1
ATOM 1851 C CA . ILE B 1 94 ? -8.656 -13.68 -0.908 1 96.44 94 ILE B CA 1
ATOM 1852 C C . ILE B 1 94 ? -10.18 -13.664 -0.812 1 96.44 94 ILE B C 1
ATOM 1854 O O . ILE B 1 94 ? -10.742 -13.906 0.26 1 96.44 94 ILE B O 1
ATOM 1858 N N . ALA B 1 95 ? -10.828 -13.414 -1.933 1 94 95 ALA B N 1
ATOM 1859 C CA . ALA B 1 95 ? -12.281 -13.375 -1.954 1 94 95 ALA B CA 1
ATOM 1860 C C . ALA B 1 95 ? -12.875 -14.727 -1.577 1 94 95 ALA B C 1
ATOM 1862 O O . ALA B 1 95 ? -13.906 -14.797 -0.901 1 94 95 ALA B O 1
ATOM 1863 N N . THR B 1 96 ? -12.25 -15.75 -2.062 1 90.62 96 THR B N 1
ATOM 1864 C CA . THR B 1 96 ? -12.727 -17.094 -1.796 1 90.62 96 THR B CA 1
ATOM 1865 C C . THR B 1 96 ? -12.531 -17.469 -0.328 1 90.62 96 THR B C 1
ATOM 1867 O O . THR B 1 96 ? -13.383 -18.125 0.273 1 90.62 96 THR B O 1
ATOM 1870 N N . GLU B 1 97 ? -11.359 -17.062 0.236 1 90.81 97 GLU B N 1
ATOM 1871 C CA . GLU B 1 97 ? -11.055 -17.344 1.637 1 90.81 97 GLU B CA 1
ATOM 1872 C C . GLU B 1 97 ? -11.984 -16.562 2.568 1 90.81 97 GLU B C 1
ATOM 1874 O O . GLU B 1 97 ? -12.188 -16.953 3.717 1 90.81 97 GLU B O 1
ATOM 1879 N N . ASN B 1 98 ? -12.43 -15.469 2.113 1 86.19 98 ASN B N 1
ATOM 1880 C CA . ASN B 1 98 ? -13.266 -14.57 2.912 1 86.19 98 ASN B CA 1
ATOM 1881 C C . ASN B 1 98 ? -14.594 -14.281 2.225 1 86.19 98 ASN B C 1
ATOM 1883 O O . ASN B 1 98 ? -14.891 -13.125 1.901 1 86.19 98 ASN B O 1
ATOM 1887 N N . SER B 1 99 ? -15.359 -15.328 2.139 1 82.31 99 SER B N 1
ATOM 1888 C CA . SER B 1 99 ? -16.609 -15.234 1.402 1 82.31 99 SER B CA 1
ATOM 1889 C C . SER B 1 99 ? -17.5 -14.125 1.965 1 82.31 99 SER B C 1
ATOM 1891 O O . SER B 1 99 ? -17.609 -13.969 3.184 1 82.31 99 SER B O 1
ATOM 1893 N N . GLY B 1 100 ? -17.984 -13.32 1.154 1 82.56 100 GLY B N 1
ATOM 1894 C CA . GLY B 1 100 ? -18.859 -12.234 1.561 1 82.56 100 GLY B CA 1
ATOM 1895 C C . GLY B 1 100 ? -18.109 -10.922 1.764 1 82.56 100 GLY B C 1
ATOM 1896 O O . GLY B 1 100 ? -18.734 -9.867 1.929 1 82.56 100 GLY B O 1
ATOM 1897 N N . ASP B 1 101 ? -16.781 -11.086 1.869 1 87.06 101 ASP B N 1
ATOM 1898 C CA . ASP B 1 101 ? -15.969 -9.883 1.99 1 87.06 101 ASP B CA 1
ATOM 1899 C C . ASP B 1 101 ? -15.875 -9.148 0.655 1 87.06 101 ASP B C 1
ATOM 1901 O O . ASP B 1 101 ? -15.367 -9.688 -0.325 1 87.06 101 ASP B O 1
ATOM 1905 N N . GLY B 1 102 ? -16.438 -7.945 0.477 1 90.62 102 GLY B N 1
ATOM 1906 C CA . GLY B 1 102 ? -16.531 -7.168 -0.75 1 90.62 102 GLY B CA 1
ATOM 1907 C C . GLY B 1 102 ? -15.406 -6.168 -0.904 1 90.62 102 GLY B C 1
ATOM 1908 O O . GLY B 1 102 ? -15.43 -5.328 -1.809 1 90.62 102 GLY B O 1
ATOM 1909 N N . ARG B 1 103 ? -14.422 -6.352 -0.091 1 96.56 103 ARG B N 1
ATOM 1910 C CA . ARG B 1 103 ? -13.336 -5.379 -0.174 1 96.56 103 ARG B CA 1
ATOM 1911 C C . ARG B 1 103 ? -12.516 -5.578 -1.448 1 96.56 103 ARG B C 1
ATOM 1913 O O . ARG B 1 103 ? -12.289 -6.711 -1.876 1 96.56 103 ARG B O 1
ATOM 1920 N N . ALA B 1 104 ? -12.062 -4.445 -1.996 1 97.69 104 ALA B N 1
ATOM 1921 C CA . ALA B 1 104 ? -11.102 -4.484 -3.09 1 97.69 104 ALA B CA 1
ATOM 1922 C C . ALA B 1 104 ? -9.711 -4.879 -2.582 1 97.69 104 ALA B C 1
ATOM 1924 O O . ALA B 1 104 ? -9.438 -4.801 -1.383 1 97.69 104 ALA B O 1
ATOM 1925 N N . VAL B 1 105 ? -8.953 -5.391 -3.52 1 98.38 105 VAL B N 1
ATOM 1926 C CA . VAL B 1 105 ? -7.574 -5.762 -3.199 1 98.38 105 VAL B CA 1
ATOM 1927 C C . VAL B 1 105 ? -6.605 -4.867 -3.969 1 98.38 105 VAL B C 1
ATOM 1929 O O . VAL B 1 105 ? -6.777 -4.645 -5.168 1 98.38 105 VAL B O 1
ATOM 1932 N N . VAL B 1 106 ? -5.672 -4.23 -3.227 1 98.94 106 VAL B N 1
ATOM 1933 C CA . VAL B 1 106 ? -4.555 -3.521 -3.846 1 98.94 106 VAL B CA 1
ATOM 1934 C C . VAL B 1 106 ? -3.293 -4.375 -3.768 1 98.94 106 VAL B C 1
ATOM 1936 O O . VAL B 1 106 ? -2.793 -4.66 -2.676 1 98.94 106 VAL B O 1
ATOM 1939 N N . VAL B 1 107 ? -2.756 -4.766 -4.977 1 98.88 107 VAL B N 1
ATOM 1940 C CA . VAL B 1 107 ? -1.662 -5.73 -5.043 1 98.88 107 VAL B CA 1
ATOM 1941 C C . VAL B 1 107 ? -0.4 -5.047 -5.562 1 98.88 107 VAL B C 1
ATOM 1943 O O . VAL B 1 107 ? -0.403 -4.473 -6.656 1 98.88 107 VAL B O 1
ATOM 1946 N N . GLY B 1 108 ? 0.677 -5.027 -4.781 1 98.81 108 GLY B N 1
ATOM 1947 C CA . GLY B 1 108 ? 2.012 -4.719 -5.27 1 98.81 108 GLY B CA 1
ATOM 1948 C C . GLY B 1 108 ? 2.787 -5.945 -5.707 1 98.81 108 GLY B C 1
ATOM 1949 O O . GLY B 1 108 ? 2.914 -6.91 -4.949 1 98.81 108 GLY B O 1
ATOM 1950 N N . LEU B 1 109 ? 3.305 -5.926 -6.918 1 98.12 109 LEU B N 1
ATOM 1951 C CA . LEU B 1 109 ? 4.016 -7.074 -7.473 1 98.12 109 LEU B CA 1
ATOM 1952 C C . LEU B 1 109 ? 5.379 -6.656 -8.016 1 98.12 109 LEU B C 1
ATOM 1954 O O . LEU 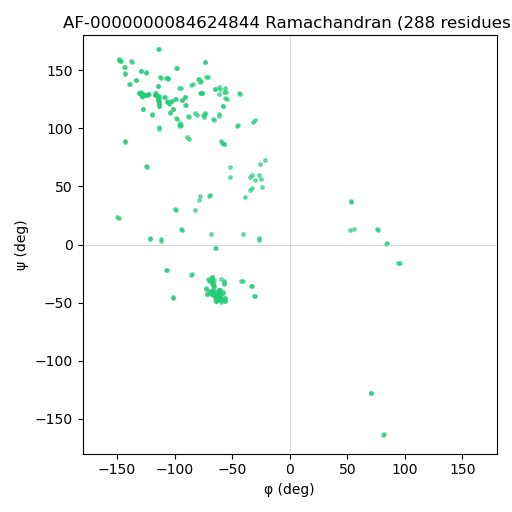B 1 109 ? 5.473 -5.715 -8.805 1 98.12 109 LEU B O 1
ATOM 1958 N N . ALA B 1 110 ? 6.414 -7.316 -7.609 1 97.19 110 ALA B N 1
ATOM 1959 C CA . ALA B 1 110 ? 7.766 -7.176 -8.141 1 97.19 110 ALA B CA 1
ATOM 1960 C C . ALA B 1 110 ? 8.477 -8.523 -8.188 1 97.19 110 ALA B C 1
ATOM 1962 O O . ALA B 1 110 ? 9.172 -8.906 -7.234 1 97.19 110 ALA B O 1
ATOM 1963 N N . LEU B 1 111 ? 8.297 -9.195 -9.289 1 95 111 LEU B N 1
ATOM 1964 C CA . LEU B 1 111 ? 8.836 -10.547 -9.445 1 95 111 LEU B CA 1
ATOM 1965 C C . LEU B 1 111 ? 10.023 -10.547 -10.398 1 95 111 LEU B C 1
ATOM 1967 O O . LEU B 1 111 ? 10.047 -9.797 -11.375 1 95 111 LEU B O 1
ATOM 1971 N N . MET B 1 112 ? 10.922 -11.359 -10.047 1 90.12 112 MET B N 1
ATOM 1972 C CA . MET B 1 112 ? 12.086 -11.5 -10.914 1 90.12 112 MET B CA 1
ATOM 1973 C C . MET B 1 112 ? 11.758 -12.367 -12.125 1 90.12 112 MET B C 1
ATOM 1975 O O . MET B 1 112 ? 10.992 -13.328 -12.023 1 90.12 112 MET B O 1
ATOM 1979 N N . LYS B 1 113 ? 12.156 -11.758 -13.367 1 73.81 113 LYS B N 1
ATOM 1980 C CA . LYS B 1 113 ? 11.969 -12.562 -14.578 1 73.81 113 LYS B CA 1
ATOM 1981 C C . LYS B 1 113 ? 12.797 -13.844 -14.516 1 73.81 113 LYS B C 1
ATOM 1983 O O . LYS B 1 113 ? 13.945 -13.828 -14.07 1 73.81 113 LYS B O 1
ATOM 1988 N N . ASN B 1 114 ? 12.133 -14.914 -14.422 1 54.69 114 ASN B N 1
ATOM 1989 C CA . ASN B 1 114 ? 12.93 -16.125 -14.547 1 54.69 114 ASN B CA 1
ATOM 1990 C C . ASN B 1 114 ? 13.656 -16.188 -15.891 1 54.69 114 ASN B C 1
ATOM 1992 O O . ASN B 1 114 ? 13.039 -16 -16.938 1 54.69 114 ASN B O 1
ATOM 1996 N N . SER B 1 115 ? 14.789 -15.656 -15.914 1 48.03 115 SER B N 1
ATOM 1997 C CA . SER B 1 115 ? 15.625 -15.75 -17.109 1 48.03 115 SER B CA 1
ATOM 1998 C C . SER B 1 115 ? 15.352 -17.031 -17.875 1 48.03 115 SER B C 1
ATOM 2000 O O . SER B 1 115 ? 15.633 -17.125 -19.078 1 48.03 115 SER B O 1
ATOM 2002 N N . ASP B 1 116 ? 15.25 -18.156 -17.156 1 43.31 116 ASP B N 1
ATOM 2003 C CA . ASP B 1 116 ? 15.273 -19.375 -17.938 1 43.31 116 ASP B CA 1
ATOM 2004 C C . ASP B 1 116 ? 14.047 -19.469 -18.844 1 43.31 116 ASP B C 1
ATOM 2006 O O . ASP B 1 116 ? 13.727 -20.547 -19.359 1 43.31 116 ASP B O 1
ATOM 2010 N N . ASN B 1 117 ? 13.18 -18.484 -18.703 1 42.97 117 ASN B N 1
ATOM 2011 C CA . ASN B 1 117 ? 12.086 -18.609 -19.672 1 42.97 117 ASN B CA 1
ATOM 2012 C C . ASN B 1 117 ? 12.562 -18.344 -21.094 1 42.97 117 ASN B C 1
ATOM 2014 O O . ASN B 1 117 ? 12.531 -17.203 -21.562 1 42.97 117 ASN B O 1
ATOM 2018 N N . ASN B 1 118 ? 13.625 -18.812 -21.453 1 39.19 118 ASN B N 1
ATOM 2019 C CA . ASN B 1 118 ? 13.797 -18.953 -22.891 1 39.19 118 ASN B CA 1
ATOM 2020 C C . ASN B 1 118 ? 12.469 -19.234 -23.594 1 39.19 118 ASN B C 1
ATOM 2022 O O . ASN B 1 118 ? 11.695 -20.078 -23.141 1 39.19 118 ASN B O 1
ATOM 2026 N N . ASP B 1 119 ? 11.922 -18.25 -24.281 1 43.16 119 ASP B N 1
ATOM 2027 C CA . ASP B 1 119 ? 10.789 -18.297 -25.188 1 43.16 119 ASP B CA 1
ATOM 2028 C C . ASP B 1 119 ? 10.648 -19.703 -25.797 1 43.16 119 ASP B C 1
ATOM 2030 O O . ASP B 1 119 ? 10.094 -19.844 -26.891 1 43.16 119 ASP B O 1
ATOM 2034 N N . ASN B 1 120 ? 11.5 -20.594 -25.281 1 45.16 120 ASN B N 1
ATOM 2035 C CA . ASN B 1 120 ? 11.414 -21.75 -26.156 1 45.16 120 ASN B CA 1
ATOM 2036 C C . ASN B 1 120 ? 10.172 -22.578 -25.859 1 45.16 120 ASN B C 1
ATOM 2038 O O . ASN B 1 120 ? 10.062 -23.719 -26.328 1 45.16 120 ASN B O 1
ATOM 2042 N N . GLY B 1 121 ? 9.047 -21.969 -25.547 1 46.78 121 GLY B N 1
ATOM 2043 C CA . GLY B 1 121 ? 7.812 -22.734 -25.641 1 46.78 121 GLY B CA 1
ATOM 2044 C C . GLY B 1 121 ? 7.848 -24.016 -24.812 1 46.78 121 GLY B C 1
ATOM 2045 O O . GLY B 1 121 ? 7.141 -24.969 -25.141 1 46.78 121 GLY B O 1
ATOM 2046 N N . ASP B 1 122 ? 8.875 -24.078 -23.938 1 51.06 122 ASP B N 1
ATOM 2047 C CA . ASP B 1 122 ? 9.047 -25.406 -23.344 1 51.06 122 ASP B CA 1
ATOM 2048 C C . ASP B 1 122 ? 8.133 -25.562 -22.125 1 51.06 122 ASP B C 1
ATOM 2050 O O . ASP B 1 122 ? 7.859 -24.594 -21.406 1 51.06 122 ASP B O 1
ATOM 2054 N N . GLN B 1 123 ? 7.426 -26.75 -21.922 1 52.78 123 GLN B N 1
ATOM 2055 C CA . GLN B 1 123 ? 6.562 -27.281 -20.891 1 52.78 123 GLN B CA 1
ATOM 2056 C C . GLN B 1 123 ? 7.105 -26.969 -19.5 1 52.78 123 GLN B C 1
ATOM 2058 O O . GLN B 1 123 ? 6.34 -26.766 -18.562 1 52.78 123 GLN B O 1
ATOM 2063 N N . ASP B 1 124 ? 8.383 -26.891 -19.344 1 51.38 124 ASP B N 1
ATOM 2064 C CA . ASP B 1 124 ? 9.023 -26.688 -18.062 1 51.38 124 ASP B CA 1
ATOM 2065 C C . ASP B 1 124 ? 8.781 -25.281 -17.516 1 51.38 124 ASP B C 1
ATOM 2067 O O . ASP B 1 124 ? 8.609 -25.094 -16.312 1 51.38 124 ASP B O 1
ATOM 2071 N N . GLU B 1 125 ? 8.641 -24.297 -18.375 1 55.47 125 GLU B N 1
ATOM 2072 C CA . GLU B 1 125 ? 8.383 -22.922 -17.984 1 55.47 125 GLU B CA 1
ATOM 2073 C C . GLU B 1 125 ? 6.957 -22.75 -17.453 1 55.47 125 GLU B C 1
ATOM 2075 O O . GLU B 1 125 ? 6.738 -22.062 -16.453 1 55.47 125 GLU B O 1
ATOM 2080 N N . GLU B 1 126 ? 6.129 -23.344 -18.125 1 57.03 126 GLU B N 1
ATOM 2081 C CA . GLU B 1 126 ? 4.738 -23.297 -17.688 1 57.03 126 GLU B CA 1
ATOM 2082 C C . GLU B 1 126 ? 4.57 -23.922 -16.297 1 57.03 126 GLU B C 1
ATOM 2084 O O . GLU B 1 126 ? 3.844 -23.391 -15.461 1 57.03 126 GLU B O 1
ATOM 2089 N N . ILE B 1 127 ? 5.312 -25.047 -16.062 1 55.22 127 ILE B N 1
ATOM 2090 C CA . ILE B 1 127 ? 5.258 -25.719 -14.766 1 55.22 127 ILE B CA 1
ATOM 2091 C C . ILE B 1 127 ? 5.852 -24.797 -13.695 1 55.22 127 ILE B C 1
ATOM 2093 O O . ILE B 1 127 ? 5.281 -24.656 -12.617 1 55.22 127 ILE B O 1
ATOM 2097 N N . GLY B 1 128 ? 6.898 -24.031 -14.078 1 58.69 128 GLY B N 1
ATOM 2098 C CA . GLY B 1 128 ? 7.531 -23.109 -13.141 1 58.69 128 GLY B CA 1
ATOM 2099 C C . GLY B 1 128 ? 6.629 -21.953 -12.75 1 58.69 128 GLY B C 1
ATOM 2100 O O . GLY B 1 128 ? 6.555 -21.594 -11.57 1 58.69 128 GLY B O 1
ATOM 2101 N N . ASP B 1 129 ? 5.91 -21.609 -13.68 1 72.5 129 ASP B N 1
ATOM 2102 C CA . ASP B 1 129 ? 4.996 -20.5 -13.414 1 72.5 129 ASP B CA 1
ATOM 2103 C C . ASP B 1 129 ? 3.844 -20.938 -12.516 1 72.5 129 ASP B C 1
ATOM 2105 O O . ASP B 1 129 ? 3.465 -20.234 -11.586 1 72.5 129 ASP B O 1
ATOM 2109 N N . LYS B 1 130 ? 3.428 -22.188 -12.82 1 81.31 130 LYS B N 1
ATOM 2110 C CA . LYS B 1 130 ? 2.322 -22.703 -12.016 1 81.31 130 LYS B CA 1
ATOM 2111 C C . LYS B 1 130 ? 2.762 -22.953 -10.578 1 81.31 130 LYS B C 1
ATOM 2113 O O . LYS B 1 130 ? 2.008 -22.688 -9.641 1 81.31 130 LYS B O 1
ATOM 2118 N N . GLU B 1 131 ? 3.934 -23.516 -10.43 1 87.44 131 GLU B N 1
ATOM 2119 C CA . GLU B 1 131 ? 4.461 -23.75 -9.086 1 87.44 131 GLU B CA 1
ATOM 2120 C C . GLU B 1 131 ? 4.633 -22.438 -8.32 1 87.44 131 GLU B C 1
ATOM 2122 O O . GLU B 1 131 ? 4.293 -22.359 -7.141 1 87.44 131 GLU B O 1
ATOM 2127 N N . LEU B 1 132 ? 5.172 -21.469 -8.992 1 88.94 132 LEU B N 1
ATOM 2128 C CA . LEU B 1 132 ? 5.34 -20.172 -8.352 1 88.94 132 LEU B CA 1
ATOM 2129 C C . LEU B 1 132 ? 3.994 -19.594 -7.934 1 88.94 132 LEU B C 1
ATOM 2131 O O . LEU B 1 132 ? 3.854 -19.078 -6.82 1 88.94 132 LEU B O 1
ATOM 2135 N N . PHE B 1 133 ? 3.068 -19.781 -8.75 1 90.12 133 PHE B N 1
ATOM 2136 C CA . PHE B 1 133 ? 1.715 -19.328 -8.477 1 90.12 133 PHE B CA 1
ATOM 2137 C C . PHE B 1 133 ? 1.163 -19.969 -7.215 1 90.12 133 PHE B C 1
ATOM 2139 O O . PHE B 1 133 ? 0.63 -19.281 -6.34 1 90.12 133 PHE B O 1
ATOM 2146 N N . ASN B 1 134 ? 1.287 -21.203 -7.145 1 94.56 134 ASN B N 1
ATOM 2147 C CA . ASN B 1 134 ? 0.756 -21.953 -6.008 1 94.56 134 ASN B CA 1
ATOM 2148 C C . ASN B 1 134 ? 1.48 -21.594 -4.711 1 94.56 134 ASN B C 1
ATOM 2150 O O . ASN B 1 134 ? 0.864 -21.531 -3.648 1 94.56 134 ASN B O 1
ATOM 2154 N N . GLU B 1 135 ? 2.734 -21.438 -4.859 1 96.38 135 GLU B N 1
ATOM 2155 C CA . GLU B 1 135 ? 3.506 -21.078 -3.672 1 96.38 135 GLU B CA 1
ATOM 2156 C C . GLU B 1 135 ? 3.117 -19.688 -3.16 1 96.38 135 GLU B C 1
ATOM 2158 O O . GLU B 1 135 ? 2.992 -19.484 -1.951 1 96.38 135 GLU B O 1
ATOM 2163 N N . ILE B 1 136 ? 2.936 -18.781 -4.086 1 96.81 136 ILE B N 1
ATOM 2164 C CA . ILE B 1 136 ? 2.516 -17.438 -3.699 1 96.81 136 ILE B CA 1
ATOM 2165 C C . ILE B 1 136 ? 1.129 -17.484 -3.064 1 96.81 136 ILE B C 1
ATOM 2167 O O . ILE B 1 136 ? 0.879 -16.844 -2.045 1 96.81 136 ILE B O 1
ATOM 2171 N N . GLU B 1 137 ? 0.272 -18.281 -3.65 1 97.38 137 GLU B N 1
ATOM 2172 C CA . GLU B 1 137 ? -1.048 -18.469 -3.059 1 97.38 137 GLU B CA 1
ATOM 2173 C C . GLU B 1 137 ? -0.941 -18.953 -1.617 1 97.38 137 GLU B C 1
ATOM 2175 O O . GLU B 1 137 ? -1.634 -18.453 -0.73 1 97.38 137 GLU B O 1
ATOM 2180 N N . SER B 1 138 ? -0.123 -19.969 -1.389 1 97.94 138 SER B N 1
ATOM 2181 C CA . SER B 1 138 ? 0.078 -20.516 -0.05 1 97.94 138 SER B CA 1
ATOM 2182 C C . SER B 1 138 ? 0.572 -19.453 0.916 1 97.94 138 SER B C 1
ATOM 2184 O O . SER B 1 138 ? 0.127 -19.391 2.064 1 97.94 138 SER B O 1
ATOM 2186 N N . MET B 1 139 ? 1.477 -18.594 0.483 1 98.06 139 MET B N 1
ATOM 2187 C CA . MET B 1 139 ? 2.006 -17.516 1.322 1 98.06 139 MET B CA 1
ATOM 2188 C C . MET B 1 139 ? 0.926 -16.484 1.64 1 98.06 139 MET B C 1
ATOM 2190 O O . MET B 1 139 ? 0.854 -15.984 2.76 1 98.06 139 MET B O 1
ATOM 2194 N N . VAL B 1 140 ? 0.077 -16.141 0.633 1 98.12 140 VAL B N 1
ATOM 2195 C CA . VAL B 1 140 ? -1.021 -15.195 0.831 1 98.12 140 VAL B CA 1
ATOM 2196 C C . VAL B 1 140 ? -1.981 -15.734 1.886 1 98.12 140 VAL B C 1
ATOM 2198 O O . VAL B 1 140 ? -2.377 -15.008 2.805 1 98.12 140 VAL B O 1
ATOM 2201 N N 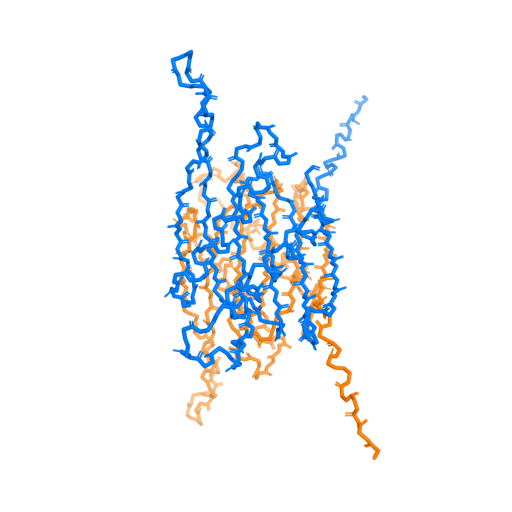. LYS B 1 141 ? -2.289 -17 1.812 1 97.69 141 LYS B N 1
ATOM 2202 C CA . LYS B 1 141 ? -3.195 -17.609 2.773 1 97.69 141 LYS B CA 1
ATOM 2203 C C . LYS B 1 141 ? -2.588 -17.641 4.172 1 97.69 141 LYS B C 1
ATOM 2205 O O . LYS B 1 141 ? -3.301 -17.484 5.168 1 97.69 141 LYS B O 1
ATOM 2210 N N . GLU B 1 142 ? -1.336 -17.797 4.219 1 97.5 142 GLU B N 1
ATOM 2211 C CA . GLU B 1 142 ? -0.622 -17.812 5.492 1 97.5 142 GLU B CA 1
ATOM 2212 C C . GLU B 1 142 ? -0.667 -16.438 6.156 1 97.5 142 GLU B C 1
ATOM 2214 O O . GLU B 1 142 ? -0.612 -16.328 7.383 1 97.5 142 GLU B O 1
ATOM 2219 N N . CYS B 1 143 ? -0.732 -15.352 5.336 1 97.19 143 CYS B N 1
ATOM 2220 C CA . CYS B 1 143 ? -0.697 -13.977 5.836 1 97.19 143 CYS B CA 1
ATOM 2221 C C . CYS B 1 143 ? -2.102 -13.391 5.914 1 97.19 143 CYS B C 1
ATOM 2223 O O . CYS B 1 143 ? -2.283 -12.188 5.75 1 97.19 143 CYS B O 1
ATOM 2225 N N . ARG B 1 144 ? -3.08 -14.219 6.148 1 95.25 144 ARG B N 1
ATOM 2226 C CA . ARG B 1 144 ? -4.457 -13.734 6.168 1 95.25 144 ARG B CA 1
ATOM 2227 C C . ARG B 1 144 ? -4.68 -12.766 7.324 1 95.25 144 ARG B C 1
ATOM 2229 O O . ARG B 1 144 ? -4.203 -13 8.438 1 95.25 144 ARG B O 1
ATOM 2236 N N . VAL B 1 145 ? -5.309 -11.68 7.055 1 94.06 145 VAL B N 1
ATOM 2237 C CA . VAL B 1 145 ? -5.602 -10.672 8.07 1 94.06 145 VAL B CA 1
ATOM 2238 C C . VAL B 1 145 ? -7.109 -10.445 8.156 1 94.06 145 VAL B C 1
ATOM 2240 O O . VAL B 1 145 ? -7.566 -9.484 8.766 1 94.06 145 VAL B O 1
ATOM 2243 N N . TRP B 1 146 ? -7.867 -11.227 7.426 1 85.69 146 TRP B N 1
ATOM 2244 C CA . TRP B 1 146 ? -9.32 -11.125 7.457 1 85.69 146 TRP B CA 1
ATOM 2245 C C . TRP B 1 146 ? -9.922 -12.125 8.438 1 85.69 146 TRP B C 1
ATOM 2247 O O . TRP B 1 146 ? -9.266 -13.102 8.82 1 85.69 146 TRP B O 1
#

Radius of gyration: 21.27 Å; Cα contacts (8 Å, |Δi|>4): 531; chains: 2; bounding box: 63×59×57 Å

Nearest PDB structures (foldseek):
  2z5e-assembly1_B  TM=8.549E-01  e=5.775E-11  Homo sapiens
  8tm3-assembly1_i  TM=8.303E-01  e=4.211E-09  Homo sapiens
  8tm3-assembly1_j  TM=7.174E-01  e=7.627E-05  Homo sapiens
  2z5b-assembly1_B  TM=6.013E-01  e=1.497E-04  Saccharomyces cerevisiae
  5wtq-assembly1_A  TM=3.195E-01  e=5.562E-03  Homo sapiens

Solvent-accessible surface area (backbone atoms only — not comparable to full-atom values): 16427 Å² total; per-residue (Å²): 133,80,74,70,72,70,79,74,64,69,77,42,71,32,70,54,73,46,72,57,94,80,37,58,33,36,39,39,26,36,40,36,75,56,30,36,39,37,36,41,21,46,73,40,29,45,58,22,32,32,41,34,40,69,44,71,44,68,55,44,95,86,39,81,66,58,56,72,47,69,49,81,43,81,67,39,67,74,88,44,74,65,58,50,51,50,49,48,49,52,45,48,52,52,38,65,76,37,69,88,54,79,53,32,30,39,36,24,44,23,75,75,78,66,71,82,55,56,84,66,81,49,74,66,48,60,49,51,50,50,51,50,49,52,52,49,50,53,52,53,62,71,26,62,60,125,134,80,74,69,72,70,72,79,58,74,74,41,70,34,68,51,74,47,70,56,94,80,38,58,33,37,38,39,26,38,38,36,74,54,30,35,39,37,36,41,21,45,72,43,27,45,59,20,31,32,41,34,40,69,45,72,46,69,54,45,93,85,39,81,65,55,56,72,47,68,49,80,42,81,67,39,67,76,87,44,73,64,57,52,50,51,47,48,48,54,45,48,52,52,38,65,76,36,70,89,56,79,54,31,30,40,36,24,42,25,73,74,77,64,72,82,56,55,86,65,81,49,71,68,48,59,52,50,51,51,50,51,48,51,52,50,51,53,50,52,63,72,26,62,60,124

Organism: Rhizophagus irregularis (strain DAOM 197198w) (NCBI:txid1432141)

Foldseek 3Di:
DPCVVVVPPPWDKFKDWDQQVNFIWIWMWIDDPAEIEIEIARPPDLAKKKKKWWDQDDQDPVRPDRDIDMDIDTDDHDDDPLVVVLLVLLQVLLCVVPPPDGHMYIYRDHDDPPVVPPVPPDPVVVVSSVSVSVVVSVRSVVGDPD/DPCVVVPPQDWDKFKDWDQQVNFIWIWMWIDDPAEIEIEIARPPDLAKKKKKWWDQPDQDPVRPDRDIDMDIDTDDHDDDPLVVVLLVLLQVLLCVVPPPDGHMYIYRDHDDPPVVPPVPPDPVVVVSSVSVSVVVSVRSVVGDPD

pLDDT: mean 83.6, std 20.3, range [25.08, 98.94]

Sequence (292 aa):
MDSNEQSDFPLKTRQTARLLNGIHTEVLITGFRDKIFVIVTQYGKIGSLIYVTVDSQLPSPLSVTTSASTNVKFLLGSITPLYQLYASHIATVIATENSGDGRAVVVGLALMKNSDNNDNGDQDEEIGDKELFNEIESMVKECRVWMDSNEQSDFPLKTRQTARLLNGIHTEVLITGFRDKIFVIVTQYGKIGSLIYVTVDSQLPSPLSVTTSASTNVKFLLGSITPLYQLYASHIATVIATENSGDGRAVVVGLALMKNSDNNDNGDQDEEIGDKELFNEIESMVKECRVW

Secondary structure (DSSP, 8-state):
---------PPEEEEEEEEETTEEEEEEEEE-SSEEEEEEESSS---EEEEEEEEE---BTTB-S--EEEEEEEEES---HHHHHHHHHHHHHHHHHTTT---EEEEEEE----TT--TTT-HHHHHHHHHHHHHHHHHHHHT---/---------PPEEEEEEEEETTEEEEEEEEE-SSEEEEEEESSS---EEEEEEEEE---BTTB-S--EEEEEEEEES---HHHHHHHHHHHHHHHHHTTT---EEEEEEE----TT--TTT-HHHHHHHHHHHHHHHHHHHHT---